Protein AF-0000000081306133 (afdb_homodimer)

Sequence (328 aa):
MTAISFLAAVENSYDLIAIACSKTPYYQLCESTLRNDPKSWDANLNGLTLIMLNSLSFRSNRTLDAINQFLKEKPELKVPLTNCLNLYSSVVNFFIVDAIKAANRSDIPLGQEYMYDSKKSIHDCENGFKPNPSPLGVANGINSDICDIAYNMFGLMNTTLIHSMTAISFLAAVENSYDLIAIACSKTPYYQLCESTLRNDPKSWDANLNGLTLIMLNSLSFRSNRTLDAINQFLKEKPELKVPLTNCLNLYSSVVNFFIVDAIKAANRSDIPLGQEYMYDSKKSIHDCENGFKPNPSPLGVANGINSDICDIAYNMFGLMNTTLIHS

Organism: NCBI:txid529605

Nearest PDB structures (foldseek):
  2cj5-assembly1_A  TM=9.599E-01  e=6.649E-08  Nicotiana tabacum
  2cj7-assembly1_A  TM=9.531E-01  e=1.120E-07  Nicotiana tabacum
  1x8z-assembly1_A-2  TM=7.496E-01  e=4.395E-05  Arabidopsis thaliana
  1x8z-assembly3_A  TM=7.496E-01  e=4.395E-05  Arabidopsis thaliana
  7w0j-assembly1_A  TM=4.973E-01  e=3.656E+00  Thermobifida fusca YX

Radius of gyration: 21.61 Å; Cα contacts (8 Å, |Δi|>4): 425; chains: 2; bounding box: 47×88×48 Å

InterPro domains:
  IPR006501 Pectinesterase inhibitor domain [PF04043] (16-132)
  IPR006501 Pectinesterase inhibitor domain [SM00856] (12-153)
  IPR006501 Pectinesterase inhibitor domain [TIGR01614] (5-150)
  IPR035513 Invertase/pectin methylesterase inhibitor domain superfamily [G3DSA:1.20.140.40] (12-157)
  IPR035513 Invertase/pectin methylesterase inhibitor domain superfamily [SSF101148] (14-156)
  IPR052421 Plant Cell Wall Enzyme Inhibitor [PTHR36710] (10-152)

Foldseek 3Di:
DDPPPPPPVLCFLLNQQQLLLVQFPPSPLSSVQLVVDPQSRRDDLLRSLLSLLVSLLVLLVVLLVVLVVCVVVPVVCVVLSVLLNVLSCCLNVPLSVVLNVCSVVLVLVSNLVSLVSNLVSLVSSQCSQPPDGDPCVVSSVSSNRSSRSSNSSSVCPPPDSDPD/DDPPPPPPVLPFLLNQQQLLLVQFPPSPLSSVQLVVDPQSRRDDLLRSLLSLLVSLLVLLVVLLVVLVVCVVVPVVCVVLSVLLNVLSCCLNVPLSVVLNVCSVVLVLVSNLVSLVSNLVSLVSSQCSQPPDGDPCVVSSVSSNRSSRSSNSSSVCPPPDSDPD

Structure (mmCIF, N/CA/C/O backbone):
data_AF-0000000081306133-model_v1
#
loop_
_entity.id
_entity.type
_entity.pdbx_description
1 polymer OLC1v1017756C2
#
loop_
_atom_site.group_PDB
_atom_site.id
_atom_site.type_symbol
_atom_site.label_atom_id
_atom_site.label_alt_id
_atom_site.label_comp_id
_atom_site.label_asym_id
_atom_site.label_entity_id
_atom_site.label_seq_id
_atom_site.pdbx_PDB_ins_code
_atom_site.Cartn_x
_atom_site.Cartn_y
_atom_site.Cartn_z
_atom_site.occupancy
_atom_site.B_iso_or_equiv
_atom_site.auth_seq_id
_atom_site.auth_comp_id
_atom_site.auth_asym_id
_atom_site.auth_atom_id
_atom_site.pdbx_PDB_model_num
ATOM 1 N N . MET A 1 1 ? -4.004 48.75 13.656 1 37.19 1 MET A N 1
ATOM 2 C CA . MET A 1 1 ? -4.492 47.688 12.758 1 37.19 1 MET A CA 1
ATOM 3 C C . MET A 1 1 ? -3.453 46.594 12.586 1 37.19 1 MET A C 1
ATOM 5 O O . MET A 1 1 ? -2.51 46.719 11.812 1 37.19 1 MET A O 1
ATOM 9 N N . THR A 1 2 ? -3.066 45.875 13.633 1 45.53 2 THR A N 1
ATOM 10 C CA . THR A 1 2 ? -2.031 44.844 13.758 1 45.53 2 THR A CA 1
ATOM 11 C C . THR A 1 2 ? -2.408 43.594 12.984 1 45.53 2 THR A C 1
ATOM 13 O O . THR A 1 2 ? -3.467 43 13.211 1 45.53 2 THR A O 1
ATOM 16 N N . ALA A 1 3 ? -1.996 43.469 11.695 1 47.09 3 ALA A N 1
ATOM 17 C CA . ALA A 1 3 ? -2.148 42.281 10.844 1 47.09 3 ALA A CA 1
ATOM 18 C C . ALA A 1 3 ? -1.582 41.031 11.531 1 47.09 3 ALA A C 1
ATOM 20 O O . ALA A 1 3 ? -0.38 40.969 11.797 1 47.09 3 ALA A O 1
ATOM 21 N N . ILE A 1 4 ? -2.268 40.406 12.406 1 43.47 4 ILE A N 1
ATOM 22 C CA . ILE A 1 4 ? -1.892 39.062 12.797 1 43.47 4 ILE A CA 1
ATOM 23 C C . ILE A 1 4 ? -1.689 38.188 11.555 1 43.47 4 ILE A C 1
ATOM 25 O O . ILE A 1 4 ? -2.639 37.938 10.812 1 43.47 4 ILE A O 1
ATOM 29 N N . SER A 1 5 ? -0.595 38.156 10.938 1 40.91 5 SER A N 1
ATOM 30 C CA . SER A 1 5 ? -0.247 37.188 9.906 1 40.91 5 SER A CA 1
ATOM 31 C C . SER A 1 5 ? -0.464 35.75 10.398 1 40.91 5 SER A C 1
ATOM 33 O O . SER A 1 5 ? 0.167 35.344 11.367 1 40.91 5 SER A O 1
ATOM 35 N N . PHE A 1 6 ? -1.607 35.188 10.266 1 39.25 6 PHE A N 1
ATOM 36 C CA . PHE A 1 6 ? -1.79 33.75 10.414 1 39.25 6 PHE A CA 1
ATOM 37 C C . PHE A 1 6 ? -0.755 32.969 9.594 1 39.25 6 PHE A C 1
ATOM 39 O O . PHE A 1 6 ? -0.853 32.906 8.367 1 39.25 6 PHE A O 1
ATOM 46 N N . LEU A 1 7 ? 0.4 32.969 9.945 1 40.38 7 LEU A N 1
ATOM 47 C CA . LEU A 1 7 ? 1.315 31.984 9.367 1 40.38 7 LEU A CA 1
ATOM 48 C C . LEU A 1 7 ? 0.708 30.578 9.398 1 40.38 7 LEU A C 1
ATOM 50 O O . LEU A 1 7 ? 0.702 29.922 10.438 1 40.38 7 LEU A O 1
ATOM 54 N N . ALA A 1 8 ? -0.337 30.375 8.703 1 42.81 8 ALA A N 1
ATOM 55 C CA . ALA A 1 8 ? -0.718 28.984 8.461 1 42.81 8 ALA A CA 1
ATOM 56 C C . ALA A 1 8 ? 0.511 28.109 8.25 1 42.81 8 ALA A C 1
ATOM 58 O O . ALA A 1 8 ? 1.261 28.297 7.285 1 42.81 8 ALA A O 1
ATOM 59 N N . ALA A 1 9 ? 1.182 27.656 9.211 1 46.5 9 ALA A N 1
ATOM 60 C CA . ALA A 1 9 ? 2.225 26.641 9.023 1 46.5 9 ALA A CA 1
ATOM 61 C C . ALA A 1 9 ? 1.814 25.625 7.973 1 46.5 9 ALA A C 1
ATOM 63 O O . ALA A 1 9 ? 0.828 24.906 8.148 1 46.5 9 ALA A O 1
ATOM 64 N N . VAL A 1 10 ? 1.876 25.969 6.703 1 44.62 10 VAL A N 1
ATOM 65 C CA . VAL A 1 10 ? 1.655 25 5.633 1 44.62 10 VAL A CA 1
ATOM 66 C C . VAL A 1 10 ? 2.264 23.656 6.023 1 44.62 10 VAL A C 1
ATOM 68 O O . VAL A 1 10 ? 3.488 23.516 6.074 1 44.62 10 VAL A O 1
ATOM 71 N N . GLU A 1 11 ? 1.629 23.047 7 1 49.62 11 GLU A N 1
ATOM 72 C CA . GLU A 1 11 ? 2.098 21.703 7.289 1 49.62 11 GLU A CA 1
ATOM 73 C C . GLU A 1 11 ? 2.338 20.906 6.004 1 49.62 11 GLU A C 1
ATOM 75 O O . GLU A 1 11 ? 1.499 20.906 5.102 1 49.62 11 GLU A O 1
ATOM 80 N N . ASN A 1 12 ? 3.551 20.75 5.594 1 58.62 12 ASN A N 1
ATOM 81 C CA . ASN A 1 12 ? 3.918 19.938 4.445 1 58.62 12 ASN A CA 1
ATOM 82 C C . ASN A 1 12 ? 3.143 18.625 4.426 1 58.62 12 ASN A C 1
ATOM 84 O O . ASN A 1 12 ? 3.035 17.938 5.449 1 58.62 12 ASN A O 1
ATOM 88 N N . SER A 1 13 ? 2.381 18.359 3.365 1 63.66 13 SER A N 1
ATOM 89 C CA . SER A 1 13 ? 1.544 17.188 3.197 1 63.66 13 SER A CA 1
ATOM 90 C C . SER A 1 13 ? 2.301 15.914 3.572 1 63.66 13 SER A C 1
ATOM 92 O O . SER A 1 13 ? 1.695 14.922 3.994 1 63.66 13 SER A O 1
ATOM 94 N N . TYR A 1 14 ? 3.572 16.047 3.402 1 70.06 14 TYR A N 1
ATOM 95 C CA . TYR A 1 14 ? 4.363 14.898 3.803 1 70.06 14 TYR A CA 1
ATOM 96 C C . TYR A 1 14 ? 4.238 14.641 5.301 1 70.06 14 TYR A C 1
ATOM 98 O O . TYR A 1 14 ? 4.051 13.5 5.73 1 70.06 14 TYR A O 1
ATOM 106 N N . ASP A 1 15 ? 4.07 15.688 6 1 82.56 15 ASP A N 1
ATOM 107 C CA . ASP A 1 15 ? 3.918 15.602 7.449 1 82.56 15 ASP A CA 1
ATOM 108 C C . ASP A 1 15 ? 2.469 15.305 7.832 1 82.56 15 ASP A C 1
ATOM 110 O O . ASP A 1 15 ? 2.211 14.555 8.773 1 82.56 15 ASP A O 1
ATOM 114 N N . LEU A 1 16 ? 1.629 15.781 6.969 1 91.88 16 LEU A N 1
ATOM 115 C CA . LEU A 1 16 ? 0.217 15.602 7.289 1 91.88 16 LEU A CA 1
ATOM 116 C C . LEU A 1 16 ? -0.168 14.125 7.223 1 91.88 16 LEU A C 1
ATOM 118 O O . LEU A 1 16 ? -0.963 13.656 8.039 1 91.88 16 LEU A O 1
ATOM 122 N N . ILE A 1 17 ? 0.386 13.367 6.285 1 95.56 17 ILE A N 1
ATOM 123 C CA . ILE A 1 17 ? 0.118 11.938 6.141 1 95.56 17 ILE A CA 1
ATOM 124 C C . ILE A 1 17 ? 0.604 11.195 7.383 1 95.56 17 ILE A C 1
ATOM 126 O O . ILE A 1 17 ? -0.125 10.375 7.945 1 95.56 17 ILE A O 1
ATOM 130 N N . ALA A 1 18 ? 1.806 11.508 7.781 1 92.19 18 ALA A N 1
ATOM 131 C CA . ALA A 1 18 ? 2.354 10.852 8.969 1 92.19 18 ALA A CA 1
ATOM 132 C C . ALA A 1 18 ? 1.49 11.133 10.195 1 92.19 18 ALA A C 1
ATOM 134 O O . ALA A 1 18 ? 1.221 10.227 10.984 1 92.19 18 ALA A O 1
ATOM 135 N N . ILE A 1 19 ? 1.066 12.359 10.344 1 93.25 19 ILE A N 1
ATOM 136 C CA . ILE A 1 19 ? 0.251 12.742 11.492 1 93.25 19 ILE A CA 1
ATOM 137 C C . ILE A 1 19 ? -1.103 12.039 11.422 1 93.25 19 ILE A C 1
ATOM 139 O O . ILE A 1 19 ? -1.543 11.422 12.391 1 93.25 19 ILE A O 1
ATOM 143 N N . ALA A 1 20 ? -1.729 12.109 10.25 1 96.56 20 ALA A N 1
ATOM 144 C CA . ALA A 1 20 ? -3.029 11.461 10.086 1 96.56 20 ALA A CA 1
ATOM 145 C C . ALA A 1 20 ? -2.936 9.961 10.352 1 96.56 20 ALA A C 1
ATOM 147 O O . ALA A 1 20 ? -3.771 9.398 11.055 1 96.56 20 ALA A O 1
ATOM 148 N N . CYS A 1 21 ? -1.91 9.336 9.844 1 97.06 21 CYS A N 1
ATOM 149 C CA . CYS A 1 21 ? -1.781 7.887 9.953 1 97.06 21 CYS A CA 1
ATOM 150 C C . CYS A 1 21 ? -1.413 7.473 11.375 1 97.06 21 CYS A C 1
ATOM 152 O O . CYS A 1 21 ? -1.707 6.352 11.797 1 97.06 21 CYS A O 1
ATOM 154 N N . SER A 1 22 ? -0.778 8.359 12.109 1 95.62 22 SER A N 1
ATOM 155 C CA . SER A 1 22 ? -0.485 8.047 13.5 1 95.62 22 SER A CA 1
ATOM 156 C C . SER A 1 22 ? -1.758 8.023 14.344 1 95.62 22 SER A C 1
ATOM 158 O O . SER A 1 22 ? -1.764 7.488 15.453 1 95.62 22 SER A O 1
ATOM 160 N N . LYS A 1 23 ? -2.855 8.578 13.766 1 97.31 23 LYS A N 1
ATOM 161 C CA . LYS A 1 23 ? -4.133 8.641 14.477 1 97.31 23 LYS A CA 1
ATOM 162 C C . LYS A 1 23 ? -5.094 7.574 13.961 1 97.31 23 LYS A C 1
ATOM 164 O O . LYS A 1 23 ? -6.277 7.574 14.312 1 97.31 23 LYS A O 1
ATOM 169 N N . THR A 1 24 ? -4.637 6.742 13.133 1 97.62 24 THR A N 1
ATOM 170 C CA . THR A 1 24 ? -5.41 5.621 12.609 1 97.62 24 THR A CA 1
ATOM 171 C C . THR A 1 24 ? -4.711 4.297 12.914 1 97.62 24 THR A C 1
ATOM 173 O O . THR A 1 24 ? -3.508 4.27 13.172 1 97.62 24 THR A O 1
ATOM 176 N N . PRO A 1 25 ? -5.543 3.24 1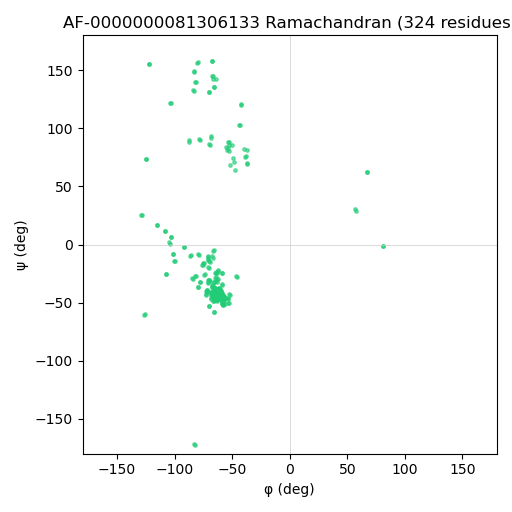2.953 1 98 25 PRO A N 1
ATOM 177 C CA . PRO A 1 25 ? -4.852 1.952 13.047 1 98 25 PRO A CA 1
ATOM 178 C C . PRO A 1 25 ? -4.066 1.611 11.781 1 98 25 PRO A C 1
ATOM 180 O O . PRO A 1 25 ? -4.273 2.227 10.734 1 98 25 PRO A O 1
ATOM 183 N N . TYR A 1 26 ? -3.086 0.748 11.898 1 96.44 26 TYR A N 1
ATOM 184 C CA . TYR A 1 26 ? -2.338 0.187 10.781 1 96.44 26 TYR A CA 1
ATOM 185 C C . TYR A 1 26 ? -1.511 1.261 10.086 1 96.44 26 TYR A C 1
ATOM 187 O O . TYR A 1 26 ? -1.685 1.51 8.891 1 96.44 26 TYR A O 1
ATOM 195 N N . TYR A 1 27 ? -0.582 1.826 10.828 1 94.69 27 TYR A N 1
ATOM 196 C CA . TYR A 1 27 ? 0.214 2.973 10.406 1 94.69 27 TYR A CA 1
ATOM 197 C C . TYR A 1 27 ? 0.886 2.705 9.062 1 94.69 27 TYR A C 1
ATOM 199 O O . TYR A 1 27 ? 0.809 3.529 8.148 1 94.69 27 TYR A O 1
ATOM 207 N N . GLN A 1 28 ? 1.513 1.534 8.898 1 91.19 28 GLN A N 1
ATOM 208 C CA . GLN A 1 28 ? 2.273 1.264 7.684 1 91.19 28 GLN A CA 1
ATOM 209 C C . GLN A 1 28 ? 1.354 1.159 6.469 1 91.19 28 GLN A C 1
ATOM 211 O O . GLN A 1 28 ? 1.677 1.666 5.395 1 91.19 28 GLN A O 1
ATOM 216 N N . LEU A 1 29 ? 0.257 0.477 6.703 1 94.44 29 LEU A N 1
ATOM 217 C CA . LEU A 1 29 ? -0.701 0.363 5.609 1 94.44 29 LEU A CA 1
ATOM 218 C C . LEU A 1 29 ? -1.269 1.729 5.238 1 94.44 29 LEU A C 1
ATOM 220 O O . LEU A 1 29 ? -1.408 2.049 4.055 1 94.44 29 LEU A O 1
ATOM 224 N N . CYS A 1 30 ? -1.569 2.537 6.254 1 97.06 30 CYS A N 1
ATOM 225 C CA . CYS A 1 30 ? -2.074 3.889 6.039 1 97.06 30 CYS A CA 1
ATOM 226 C C . CYS A 1 30 ? -1.083 4.719 5.23 1 97.06 30 CYS A C 1
ATOM 228 O O . CYS A 1 30 ? -1.438 5.281 4.195 1 97.06 30 CYS A O 1
ATOM 230 N N . GLU A 1 31 ? 0.168 4.754 5.641 1 94.19 31 GLU A N 1
ATOM 231 C CA . GLU A 1 31 ? 1.207 5.547 4.988 1 94.19 31 GLU A CA 1
ATOM 232 C C . GLU A 1 31 ? 1.448 5.074 3.559 1 94.19 31 GLU A C 1
ATOM 234 O O . GLU A 1 31 ? 1.511 5.883 2.631 1 94.19 31 GLU A O 1
ATOM 239 N N . SER A 1 32 ? 1.564 3.787 3.463 1 92.19 32 SER A N 1
ATOM 240 C CA . SER A 1 32 ? 1.835 3.225 2.145 1 92.19 32 SER A CA 1
ATOM 241 C C . SER A 1 32 ? 0.697 3.521 1.173 1 92.19 32 SER A C 1
ATOM 243 O O . SER A 1 32 ? 0.937 3.838 0.006 1 92.19 32 SER A O 1
ATOM 245 N N . THR A 1 33 ? -0.501 3.383 1.596 1 94.81 33 THR A N 1
ATOM 246 C CA . THR A 1 33 ? -1.661 3.621 0.743 1 94.81 33 THR A CA 1
ATOM 247 C C . THR A 1 33 ? -1.72 5.082 0.305 1 94.81 33 THR A C 1
ATOM 249 O O . THR A 1 33 ? -1.886 5.375 -0.881 1 94.81 33 THR A O 1
ATOM 252 N N . LEU A 1 34 ? -1.518 6.004 1.219 1 95.75 34 LEU A N 1
ATOM 253 C CA . LEU A 1 34 ? -1.645 7.426 0.918 1 95.75 34 LEU A CA 1
ATOM 254 C C . LEU A 1 34 ? -0.471 7.91 0.074 1 95.75 34 LEU A C 1
ATOM 256 O O . LEU A 1 34 ? -0.664 8.609 -0.923 1 95.75 34 LEU A O 1
ATOM 260 N N . ARG A 1 35 ? 0.694 7.508 0.383 1 91 35 ARG A N 1
ATOM 261 C CA . ARG A 1 35 ? 1.877 8.023 -0.301 1 91 35 ARG A CA 1
ATOM 262 C C . ARG A 1 35 ? 2.01 7.418 -1.694 1 91 35 ARG A C 1
ATOM 264 O O . ARG A 1 35 ? 2.746 7.938 -2.535 1 91 35 ARG A O 1
ATOM 271 N N . ASN A 1 36 ? 1.245 6.32 -1.845 1 90.62 36 ASN A N 1
ATOM 272 C CA . ASN A 1 36 ? 1.252 5.711 -3.17 1 90.62 36 ASN A CA 1
ATOM 273 C C . ASN A 1 36 ? 0.344 6.461 -4.137 1 90.62 36 ASN A C 1
ATOM 275 O O . ASN A 1 36 ? 0.361 6.203 -5.344 1 90.62 36 ASN A O 1
ATOM 279 N N . ASP A 1 37 ? -0.407 7.371 -3.709 1 93.25 37 ASP A N 1
ATOM 280 C CA . ASP A 1 37 ? -1.281 8.18 -4.555 1 93.25 37 ASP A CA 1
ATOM 281 C C . ASP A 1 37 ? -0.7 9.57 -4.773 1 93.25 37 ASP A C 1
ATOM 283 O O . ASP A 1 37 ? -0.517 10.328 -3.822 1 93.25 37 ASP A O 1
ATOM 287 N N . PRO A 1 38 ? -0.458 10.008 -6.012 1 92.06 38 PRO A N 1
ATOM 288 C CA . PRO A 1 38 ? 0.165 11.305 -6.27 1 92.06 38 PRO A CA 1
ATOM 289 C C . PRO A 1 38 ? -0.68 12.477 -5.766 1 92.06 38 PRO A C 1
ATOM 291 O O . PRO A 1 38 ? -0.141 13.539 -5.441 1 92.06 38 PRO A O 1
ATOM 294 N N . LYS A 1 39 ? -1.941 12.344 -5.578 1 95.62 39 LYS A N 1
ATOM 295 C CA . LYS A 1 39 ? -2.82 13.414 -5.121 1 95.62 39 LYS A CA 1
ATOM 296 C C . LYS A 1 39 ? -2.57 13.742 -3.652 1 95.62 39 LYS A C 1
ATOM 298 O O . LYS A 1 39 ? -3.02 14.781 -3.158 1 95.62 39 LYS A O 1
ATOM 303 N N . SER A 1 40 ? -1.816 12.82 -3.062 1 95.38 40 SER A N 1
ATOM 304 C CA . SER A 1 40 ? -1.613 13.008 -1.631 1 95.38 40 SER A CA 1
ATOM 305 C C . SER A 1 40 ? -0.602 14.117 -1.356 1 95.38 40 SER A C 1
ATOM 307 O O . SER A 1 40 ? -0.527 14.633 -0.24 1 95.38 40 SER A O 1
ATOM 309 N N . TRP A 1 41 ? 0.22 14.539 -2.326 1 90.94 41 TRP A N 1
ATOM 310 C CA . TRP A 1 41 ? 1.328 15.469 -2.137 1 90.94 41 TRP A CA 1
ATOM 311 C C . TRP A 1 41 ? 0.833 16.797 -1.582 1 90.94 41 TRP A C 1
ATOM 313 O O . TRP A 1 41 ? 1.497 17.422 -0.748 1 90.94 41 TRP A O 1
ATOM 323 N N . ASP A 1 42 ? -0.358 17.234 -1.951 1 90.56 42 ASP A N 1
ATOM 324 C CA . ASP A 1 42 ? -0.873 18.516 -1.478 1 90.56 42 ASP A CA 1
ATOM 325 C C . ASP A 1 42 ? -2.281 18.375 -0.908 1 90.56 42 ASP A C 1
ATOM 327 O O . ASP A 1 42 ? -3.051 19.328 -0.875 1 90.56 42 ASP A O 1
ATOM 331 N N . ALA A 1 43 ? -2.539 17.219 -0.48 1 94.31 43 ALA A N 1
ATOM 332 C CA . ALA A 1 43 ? -3.891 16.969 0.017 1 94.31 43 ALA A CA 1
ATOM 333 C C . ALA A 1 43 ? -4.047 17.453 1.454 1 94.31 43 ALA A C 1
ATOM 335 O O . ALA A 1 43 ? -3.115 17.344 2.258 1 94.31 43 ALA A O 1
ATOM 336 N N . ASN A 1 44 ? -5.188 18.047 1.775 1 94 44 ASN A N 1
ATOM 337 C CA . ASN A 1 44 ? -5.605 18.234 3.16 1 94 44 ASN A CA 1
ATOM 338 C C . ASN A 1 44 ? -6.266 16.984 3.727 1 94 44 ASN A C 1
ATOM 340 O O . ASN A 1 44 ? -6.273 15.93 3.082 1 94 44 ASN A O 1
ATOM 344 N N . LEU A 1 45 ? -6.816 17.016 4.871 1 95.38 45 LEU A N 1
ATOM 345 C CA . LEU A 1 45 ? -7.359 15.852 5.551 1 95.38 45 LEU A CA 1
ATOM 346 C C . LEU A 1 45 ? -8.539 15.273 4.781 1 95.38 45 LEU A C 1
ATOM 348 O O . LEU A 1 45 ? -8.703 14.055 4.707 1 95.38 45 LEU A O 1
ATOM 352 N N . ASN A 1 46 ? -9.422 16.188 4.207 1 95.88 46 ASN A N 1
ATOM 353 C CA . ASN A 1 46 ? -10.516 15.695 3.363 1 95.88 46 ASN A CA 1
ATOM 354 C C . ASN A 1 46 ? -9.984 14.953 2.137 1 95.88 46 ASN A C 1
ATOM 356 O O . ASN A 1 46 ? -10.5 13.898 1.775 1 95.88 46 ASN A O 1
ATOM 360 N N . GLY A 1 47 ? -8.977 15.555 1.546 1 96.88 47 GLY A N 1
ATOM 361 C CA . GLY A 1 47 ? -8.344 14.922 0.395 1 96.88 47 GLY A CA 1
ATOM 362 C C . GLY A 1 47 ? -7.734 13.57 0.716 1 96.88 47 GLY A C 1
ATOM 363 O O . GLY A 1 47 ? -7.871 12.625 -0.058 1 96.88 47 GLY A O 1
ATOM 364 N N . LEU A 1 48 ? -7.062 13.422 1.83 1 97.75 48 LEU A N 1
ATOM 365 C CA . LEU A 1 48 ? -6.473 12.148 2.244 1 97.75 48 LEU A CA 1
ATOM 366 C C . LEU A 1 48 ? -7.551 11.102 2.492 1 97.75 48 LEU A C 1
ATOM 368 O O . LEU A 1 48 ? -7.371 9.93 2.164 1 97.75 48 LEU A O 1
ATOM 372 N N . THR A 1 49 ? -8.656 11.562 3.105 1 98.69 49 THR A N 1
ATOM 373 C CA . THR A 1 49 ? -9.781 10.656 3.318 1 98.69 49 THR A CA 1
ATOM 374 C C . THR A 1 49 ? -10.328 10.148 1.986 1 98.69 49 THR A C 1
ATOM 376 O O . THR A 1 49 ? -10.594 8.953 1.836 1 98.69 49 THR A O 1
ATOM 379 N N . LEU A 1 50 ? -10.43 11.062 0.987 1 98.81 50 LEU A N 1
ATOM 380 C CA . LEU A 1 50 ? -10.906 10.672 -0.336 1 98.81 50 LEU A CA 1
ATOM 381 C C . LEU A 1 50 ? -9.945 9.695 -0.998 1 98.81 50 LEU A C 1
ATOM 383 O O . LEU A 1 50 ? -10.375 8.75 -1.67 1 98.81 50 LEU A O 1
ATOM 387 N N . ILE A 1 51 ? -8.664 9.883 -0.796 1 98.12 51 ILE A N 1
ATOM 388 C CA . ILE A 1 51 ? -7.676 8.961 -1.349 1 98.12 51 ILE A CA 1
ATOM 389 C C . ILE A 1 51 ? -7.852 7.578 -0.731 1 98.12 51 ILE A C 1
ATOM 391 O O . ILE A 1 51 ? -7.793 6.566 -1.433 1 98.12 51 ILE A O 1
ATOM 395 N N . MET A 1 52 ? -8.062 7.5 0.56 1 98.62 52 MET A N 1
ATOM 396 C CA . MET A 1 52 ? -8.273 6.227 1.24 1 98.62 52 MET A CA 1
ATOM 397 C C . MET A 1 52 ? -9.531 5.535 0.714 1 98.62 52 MET A C 1
ATOM 399 O O . MET A 1 52 ? -9.523 4.324 0.479 1 98.62 52 MET A O 1
ATOM 403 N N . LEU A 1 53 ? -10.602 6.332 0.503 1 98.94 53 LEU A N 1
ATOM 404 C CA . LEU A 1 53 ? -11.852 5.777 -0.02 1 98.94 53 LEU A CA 1
ATOM 405 C C . LEU A 1 53 ? -11.656 5.266 -1.443 1 98.94 53 LEU A C 1
ATOM 407 O O . LEU A 1 53 ? -12.188 4.211 -1.806 1 98.94 53 LEU A O 1
ATOM 411 N N . ASN A 1 54 ? -10.953 5.98 -2.203 1 98.38 54 ASN A N 1
ATOM 412 C CA . ASN A 1 54 ? -10.68 5.547 -3.568 1 98.38 54 ASN A CA 1
ATOM 413 C C . ASN A 1 54 ? -9.82 4.281 -3.594 1 98.38 54 ASN A C 1
ATOM 415 O O . ASN A 1 54 ? -9.992 3.43 -4.469 1 98.38 54 ASN A O 1
ATOM 419 N N . SER A 1 55 ? -8.875 4.215 -2.682 1 97.75 55 SER A N 1
ATOM 420 C CA . SER A 1 55 ? -8.086 2.99 -2.559 1 97.75 55 SER A CA 1
ATOM 421 C C . SER A 1 55 ? -8.977 1.799 -2.215 1 97.75 55 SER A C 1
ATOM 423 O O . SER A 1 55 ? -8.797 0.708 -2.762 1 97.75 55 SER A O 1
ATOM 425 N N . LEU A 1 56 ? -9.922 1.992 -1.307 1 98.75 56 LEU A N 1
ATOM 426 C CA . LEU A 1 56 ? -10.875 0.937 -0.974 1 98.75 56 LEU A CA 1
ATOM 427 C C . LEU A 1 56 ? -11.688 0.53 -2.199 1 98.75 56 LEU A C 1
ATOM 429 O O . LEU A 1 56 ? -11.953 -0.655 -2.406 1 98.75 56 LEU A O 1
ATOM 433 N N . SER A 1 57 ? -12.125 1.531 -2.951 1 98.75 57 SER A N 1
ATOM 434 C CA . SER A 1 57 ? -12.891 1.264 -4.164 1 98.75 57 SER A CA 1
ATOM 435 C C . SER A 1 57 ? -12.094 0.403 -5.141 1 98.75 57 SER A C 1
ATOM 437 O O . SER A 1 57 ? -12.609 -0.586 -5.664 1 98.75 57 SER A O 1
ATOM 439 N N . PHE A 1 58 ? -10.922 0.834 -5.375 1 97.62 58 PHE A N 1
ATOM 440 C CA . PHE A 1 58 ? -10.062 0.098 -6.297 1 97.62 58 PHE A CA 1
ATOM 441 C C . PHE A 1 58 ? -9.875 -1.34 -5.828 1 97.62 58 PHE A C 1
ATOM 443 O O . PHE A 1 58 ? -10.078 -2.281 -6.602 1 97.62 58 PHE A O 1
ATOM 450 N N . ARG A 1 59 ? -9.477 -1.575 -4.605 1 96.31 59 ARG A N 1
ATOM 451 C CA . ARG A 1 59 ? -9.211 -2.895 -4.043 1 96.31 59 ARG A CA 1
ATOM 452 C C . ARG A 1 59 ? -10.477 -3.746 -4.016 1 96.31 59 ARG A C 1
ATOM 454 O O . ARG A 1 59 ? -10.422 -4.957 -4.25 1 96.31 59 ARG A O 1
ATOM 461 N N . SER A 1 60 ? -11.586 -3.137 -3.678 1 98.56 60 SER A N 1
ATOM 462 C CA . SER A 1 60 ? -12.852 -3.865 -3.656 1 98.56 60 SER A CA 1
ATOM 463 C C . SER A 1 60 ? -13.258 -4.312 -5.055 1 98.56 60 SER A C 1
ATOM 465 O O . SER A 1 60 ? -13.805 -5.406 -5.23 1 98.56 60 SER A O 1
ATOM 467 N N . ASN A 1 61 ? -13.023 -3.488 -6.055 1 98 61 ASN A N 1
ATOM 468 C CA . ASN A 1 61 ? -13.297 -3.896 -7.426 1 98 61 ASN A CA 1
ATOM 469 C C . ASN A 1 61 ? -12.398 -5.055 -7.855 1 98 61 ASN A C 1
ATOM 471 O O . ASN A 1 61 ? -12.852 -5.969 -8.555 1 98 61 ASN A O 1
ATOM 475 N N . ARG A 1 62 ? -11.195 -5.004 -7.414 1 95.5 62 ARG A N 1
ATOM 476 C CA . ARG A 1 62 ? -10.305 -6.121 -7.699 1 95.5 62 ARG A CA 1
ATOM 477 C C . ARG A 1 62 ? -10.789 -7.398 -7.031 1 95.5 62 ARG A C 1
ATOM 479 O O . ARG A 1 62 ? -10.672 -8.484 -7.598 1 95.5 62 ARG A O 1
ATOM 486 N N . THR A 1 63 ? -11.273 -7.297 -5.805 1 97.31 63 THR A N 1
ATOM 487 C CA . THR A 1 63 ? -11.836 -8.445 -5.109 1 97.31 63 THR A CA 1
ATOM 488 C C . THR A 1 63 ? -13.047 -8.992 -5.855 1 97.31 63 THR A C 1
ATOM 490 O O . THR A 1 63 ? -13.211 -10.211 -5.977 1 97.31 63 THR A O 1
ATOM 493 N N . LEU A 1 64 ? -13.891 -8.07 -6.41 1 98.31 64 LEU A N 1
ATOM 494 C CA . LEU A 1 64 ? -15.016 -8.492 -7.23 1 98.31 64 LEU A CA 1
ATOM 495 C C . LEU A 1 64 ? -14.547 -9.266 -8.453 1 98.31 64 LEU A C 1
ATOM 497 O O . LEU A 1 64 ? -15.133 -10.289 -8.812 1 98.31 64 LEU A O 1
ATOM 501 N N . ASP A 1 65 ? -13.516 -8.836 -9.062 1 95.81 65 ASP A N 1
ATOM 502 C CA . ASP A 1 65 ? -12.945 -9.547 -10.203 1 95.81 65 ASP A CA 1
ATOM 503 C C . ASP A 1 65 ? -12.484 -10.945 -9.805 1 95.81 65 ASP A C 1
ATOM 505 O O . ASP A 1 65 ? -12.703 -11.914 -10.539 1 95.81 65 ASP A O 1
ATOM 509 N N . ALA A 1 66 ? -11.797 -11.039 -8.68 1 95.25 66 ALA A N 1
ATOM 510 C CA . ALA A 1 66 ? -11.336 -12.336 -8.188 1 95.25 66 ALA A CA 1
ATOM 511 C C . ALA A 1 66 ? -12.508 -13.266 -7.898 1 95.25 66 ALA A C 1
ATOM 513 O O . ALA A 1 66 ? -12.461 -14.453 -8.219 1 95.25 66 ALA A O 1
ATOM 514 N N . ILE A 1 67 ? -13.547 -12.75 -7.277 1 98.12 67 ILE A N 1
ATOM 515 C CA . ILE A 1 67 ? -14.742 -13.531 -6.984 1 98.12 67 ILE A CA 1
ATOM 516 C C . ILE A 1 67 ? -15.312 -14.109 -8.281 1 98.12 67 ILE A C 1
ATOM 518 O O . ILE A 1 67 ? -15.617 -15.305 -8.352 1 98.12 67 ILE A O 1
ATOM 522 N N . ASN A 1 68 ? -15.422 -13.273 -9.273 1 97.62 68 ASN A N 1
ATOM 523 C CA . ASN A 1 68 ? -15.953 -13.727 -10.555 1 97.62 68 ASN A CA 1
ATOM 524 C C . ASN A 1 68 ? -15.086 -14.82 -11.172 1 97.62 68 ASN A C 1
ATOM 526 O O . ASN A 1 68 ? -15.602 -15.766 -11.766 1 97.62 68 ASN A O 1
ATOM 530 N N . GLN A 1 69 ? -13.828 -14.695 -11.023 1 94.75 69 GLN A N 1
ATOM 531 C CA . GLN A 1 69 ? -12.93 -15.727 -11.523 1 94.75 69 GLN A CA 1
ATOM 532 C C . GLN A 1 69 ? -13.102 -17.031 -10.766 1 94.75 69 GLN A C 1
ATOM 534 O O . GLN A 1 69 ? -13.172 -18.109 -11.367 1 94.75 69 GLN A O 1
ATOM 539 N N . PHE A 1 70 ? -13.172 -16.906 -9.414 1 96.25 70 PHE A N 1
ATOM 540 C CA . PHE A 1 70 ? -13.305 -18.094 -8.586 1 96.25 70 PHE A CA 1
ATOM 541 C C . PHE A 1 70 ? -14.641 -18.781 -8.836 1 96.25 70 PHE A C 1
ATOM 543 O O . PHE A 1 70 ? -14.727 -20.016 -8.766 1 96.25 70 PHE A O 1
ATOM 550 N N . LEU A 1 71 ? -15.664 -18.047 -9.141 1 97.88 71 LEU A N 1
ATOM 551 C CA . LEU A 1 71 ? -16.984 -18.609 -9.43 1 97.88 71 LEU A CA 1
ATOM 552 C C . LEU A 1 71 ? -16.922 -19.516 -10.656 1 97.88 71 LEU A C 1
ATOM 554 O O . LEU A 1 71 ? -17.656 -20.5 -10.734 1 97.88 71 LEU A O 1
ATOM 558 N N . LYS A 1 72 ? -16.016 -19.234 -11.578 1 96.19 72 LYS A N 1
ATOM 559 C CA . LYS A 1 72 ? -15.836 -20.047 -12.773 1 96.19 72 LYS A CA 1
ATOM 560 C C . LYS A 1 72 ? -14.969 -21.266 -12.484 1 96.19 72 LYS A C 1
ATOM 562 O O . LYS A 1 72 ? -15.195 -22.344 -13.031 1 96.19 72 LYS A O 1
ATOM 567 N N . GLU A 1 73 ? -14.094 -21.219 -11.531 1 94.38 73 GLU A N 1
ATOM 568 C CA . GLU A 1 73 ? -13.031 -22.203 -11.375 1 94.38 73 GLU A CA 1
ATOM 569 C C . GLU A 1 73 ? -13.305 -23.125 -10.195 1 94.38 73 GLU A C 1
ATOM 571 O O . GLU A 1 73 ? -12.75 -24.234 -10.117 1 94.38 73 GLU A O 1
ATOM 576 N N . LYS A 1 74 ? -14.07 -22.547 -9.305 1 94.75 74 LYS A N 1
ATOM 577 C CA . LYS A 1 74 ? -14.258 -23.281 -8.055 1 94.75 74 LYS A CA 1
ATOM 578 C C . LYS A 1 74 ? -15.742 -23.5 -7.766 1 94.75 74 LYS A C 1
ATOM 580 O O . LYS A 1 74 ? -16.281 -22.938 -6.797 1 94.75 74 LYS A O 1
ATOM 585 N N . PRO A 1 75 ? -16.312 -24.391 -8.523 1 96.44 75 PRO A N 1
ATOM 586 C CA . PRO A 1 75 ? -17.75 -24.609 -8.367 1 96.44 75 PRO A CA 1
ATOM 587 C C . PRO A 1 75 ? -18.125 -25.031 -6.945 1 96.44 75 PRO A C 1
ATOM 589 O O . PRO A 1 75 ? -19.234 -24.734 -6.488 1 96.44 75 PRO A O 1
ATOM 592 N N . GLU A 1 76 ? -17.203 -25.625 -6.16 1 96.81 76 GLU A N 1
ATOM 593 C CA . GLU A 1 76 ? -17.469 -26.078 -4.797 1 96.81 76 GLU A CA 1
ATOM 594 C C . GLU A 1 76 ? -17.641 -24.906 -3.848 1 96.81 76 GLU A C 1
ATOM 596 O O . GLU A 1 76 ? -18.172 -25.047 -2.744 1 96.81 76 GLU A O 1
ATOM 601 N N . LEU A 1 77 ? -17.312 -23.703 -4.328 1 97.88 77 LEU A N 1
ATOM 602 C CA . LEU A 1 77 ? -17.375 -22.516 -3.484 1 97.88 77 LEU A CA 1
ATOM 603 C C . LEU A 1 77 ? -18.422 -21.547 -3.998 1 97.88 77 LEU A C 1
ATOM 605 O O . LEU A 1 77 ? -18.438 -20.375 -3.605 1 97.88 77 LEU A O 1
ATOM 609 N N . LYS A 1 78 ? -19.312 -21.953 -4.82 1 98.44 78 LYS A N 1
ATOM 610 C CA . LYS A 1 78 ? -20.266 -21.078 -5.5 1 98.44 78 LYS A CA 1
ATOM 611 C C . LYS A 1 78 ? -21.109 -20.312 -4.492 1 98.44 78 LYS A C 1
ATOM 613 O O . LYS A 1 78 ? -21.344 -19.109 -4.668 1 98.44 78 LYS A O 1
ATOM 618 N N . VAL A 1 79 ? -21.594 -20.922 -3.471 1 98.56 79 VAL A N 1
ATOM 619 C CA . VAL A 1 79 ? -22.531 -20.297 -2.535 1 98.56 79 VAL A CA 1
ATOM 620 C C . VAL A 1 79 ? -21.844 -19.156 -1.787 1 98.56 79 VAL A C 1
ATOM 622 O O . VAL A 1 79 ? -22.25 -18 -1.869 1 98.56 79 VAL A O 1
ATOM 625 N N . PRO A 1 80 ? -20.703 -19.484 -1.053 1 98.75 80 PRO A N 1
ATOM 626 C CA . PRO A 1 80 ? -20.062 -18.359 -0.337 1 98.75 80 PRO A CA 1
ATOM 627 C C . PRO A 1 80 ? -19.516 -17.297 -1.276 1 98.75 80 PRO A C 1
ATOM 629 O O . PRO A 1 80 ? -19.516 -16.109 -0.94 1 98.75 80 PRO A O 1
ATOM 632 N N . LEU A 1 81 ? -19.141 -17.625 -2.451 1 98.81 81 LEU A N 1
ATOM 633 C CA . LEU A 1 81 ? -18.625 -16.641 -3.4 1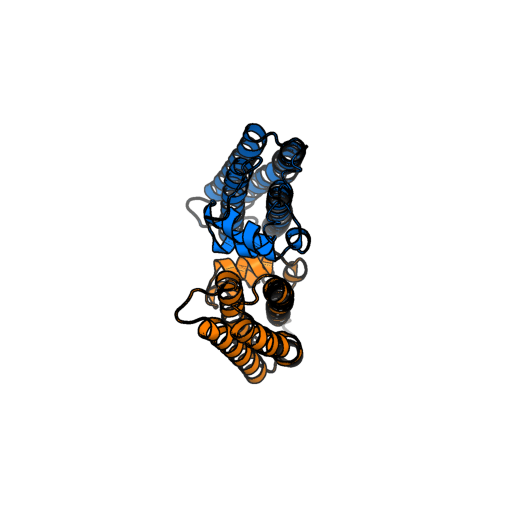 98.81 81 LEU A CA 1
ATOM 634 C C . LEU A 1 81 ? -19.75 -15.75 -3.922 1 98.81 81 LEU A C 1
ATOM 636 O O . LEU A 1 81 ? -19.547 -14.555 -4.117 1 98.81 81 LEU A O 1
ATOM 640 N N . THR A 1 82 ? -20.906 -16.344 -4.188 1 98.88 82 THR A N 1
ATOM 641 C CA . THR A 1 82 ? -22.047 -15.562 -4.625 1 98.88 82 THR A CA 1
ATOM 642 C C . THR A 1 82 ? -22.469 -14.57 -3.543 1 98.88 82 THR A C 1
ATOM 644 O O . THR A 1 82 ? -22.828 -13.43 -3.842 1 98.88 82 THR A O 1
ATOM 647 N N . ASN A 1 83 ? -22.422 -15.023 -2.303 1 98.88 83 ASN A N 1
ATOM 648 C CA . ASN A 1 83 ? -22.719 -14.102 -1.207 1 98.88 83 ASN A CA 1
ATOM 649 C C . ASN A 1 83 ? -21.688 -12.969 -1.148 1 98.88 83 ASN A C 1
ATOM 651 O O . ASN A 1 83 ? -22.062 -11.805 -0.964 1 98.88 83 ASN A O 1
ATOM 655 N N . CYS A 1 84 ? -20.406 -13.289 -1.326 1 98.94 84 CYS A N 1
ATOM 656 C CA . CYS A 1 84 ? -19.359 -12.273 -1.337 1 98.94 84 CYS A CA 1
ATOM 657 C C . CYS A 1 84 ? -19.547 -11.305 -2.5 1 98.94 84 CYS A C 1
ATOM 659 O O . CYS A 1 84 ? -19.297 -10.109 -2.363 1 98.94 84 CYS A O 1
ATOM 661 N N . LEU A 1 85 ? -19.969 -11.844 -3.643 1 98.94 85 LEU A N 1
ATOM 662 C CA . LEU A 1 85 ? -20.25 -11 -4.797 1 98.94 85 LEU A CA 1
ATOM 663 C C . LEU A 1 85 ? -21.297 -9.938 -4.453 1 98.94 85 LEU A C 1
ATOM 665 O O . LEU A 1 85 ? -21.109 -8.758 -4.777 1 98.94 85 LEU A O 1
ATOM 669 N N . ASN A 1 86 ? -22.344 -10.336 -3.787 1 98.88 86 ASN A N 1
ATOM 670 C CA . ASN A 1 86 ? -23.391 -9.406 -3.408 1 98.88 86 ASN A CA 1
ATOM 671 C C . ASN A 1 86 ? -22.906 -8.383 -2.391 1 98.88 86 ASN A C 1
ATOM 673 O O . ASN A 1 86 ? -23.203 -7.191 -2.512 1 98.88 86 ASN A O 1
ATOM 677 N N . LEU A 1 87 ? -22.156 -8.812 -1.409 1 98.94 87 LEU A N 1
ATOM 678 C CA . LEU A 1 87 ? -21.672 -7.945 -0.34 1 98.94 87 LEU A CA 1
ATOM 679 C C . LEU A 1 87 ? -20.672 -6.918 -0.879 1 98.94 87 LEU A C 1
ATOM 681 O O . LEU A 1 87 ? -20.797 -5.727 -0.601 1 98.94 87 LEU A O 1
ATOM 685 N N . TYR A 1 88 ? -19.75 -7.367 -1.722 1 98.94 88 TYR A N 1
ATOM 686 C CA . TYR A 1 88 ? -18.781 -6.449 -2.299 1 98.94 88 TYR A CA 1
ATOM 687 C C . TYR A 1 88 ? -19.438 -5.512 -3.303 1 98.94 88 TYR A C 1
ATOM 689 O O . TYR A 1 88 ? -19.016 -4.359 -3.455 1 98.94 88 TYR A O 1
ATOM 697 N N . SER A 1 89 ? -20.5 -6.008 -3.977 1 98.94 89 SER A N 1
ATOM 698 C CA . SER A 1 89 ? -21.266 -5.113 -4.848 1 98.94 89 SER A CA 1
ATOM 699 C C . SER A 1 89 ? -21.875 -3.961 -4.055 1 98.94 89 SER A C 1
ATOM 701 O O . SER A 1 89 ? -21.875 -2.816 -4.516 1 98.94 89 SER A O 1
ATOM 703 N N . SER A 1 90 ? -22.375 -4.254 -2.869 1 98.88 90 SER A N 1
ATOM 704 C CA . SER A 1 90 ? -22.922 -3.205 -2.01 1 98.88 90 SER A CA 1
ATOM 705 C C . SER A 1 90 ? -21.828 -2.254 -1.541 1 98.88 90 SER A C 1
ATOM 707 O O . SER A 1 90 ? -22.031 -1.039 -1.49 1 98.88 90 SER A O 1
ATOM 709 N N . VAL A 1 91 ? -20.656 -2.797 -1.204 1 98.94 91 VAL A N 1
ATOM 710 C CA . VAL A 1 91 ? -19.531 -1.984 -0.76 1 98.94 91 VAL A CA 1
ATOM 711 C C . VAL A 1 91 ? -19.156 -0.983 -1.851 1 98.94 91 VAL A C 1
ATOM 713 O O . VAL A 1 91 ? -19.078 0.221 -1.596 1 98.94 91 VAL A O 1
ATOM 716 N N . VAL A 1 92 ? -19.031 -1.467 -3.098 1 98.94 92 VAL A N 1
ATOM 717 C CA . VAL A 1 92 ? -18.469 -0.675 -4.188 1 98.94 92 VAL A CA 1
ATOM 718 C C . VAL A 1 92 ? -19.531 0.283 -4.727 1 98.94 92 VAL A C 1
ATOM 720 O O . VAL A 1 92 ? -19.234 1.436 -5.047 1 98.94 92 VAL A O 1
ATOM 723 N N . ASN A 1 93 ? -20.75 -0.138 -4.777 1 98.56 93 ASN A N 1
ATOM 724 C CA . ASN A 1 93 ? -21.734 0.623 -5.527 1 98.56 93 ASN A CA 1
ATOM 725 C C . ASN A 1 93 ? -22.594 1.492 -4.605 1 98.56 93 ASN A C 1
ATOM 727 O O . ASN A 1 93 ? -23.281 2.4 -5.07 1 98.56 93 ASN A O 1
ATOM 731 N N . PHE A 1 94 ? -22.516 1.192 -3.285 1 98.69 94 PHE A N 1
ATOM 732 C CA . PHE A 1 94 ? -23.359 1.963 -2.381 1 98.69 94 PHE A CA 1
ATOM 733 C C . PHE A 1 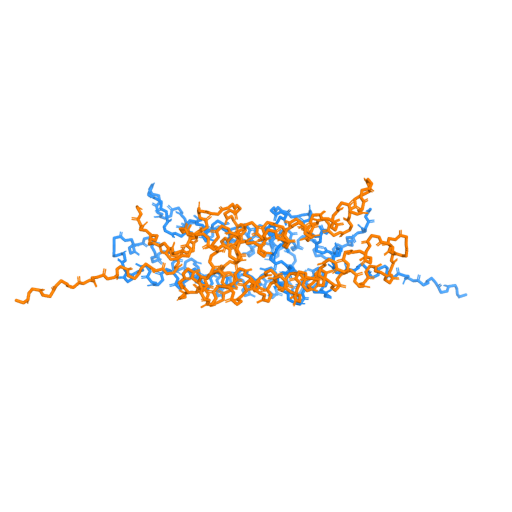94 ? -22.531 2.59 -1.265 1 98.69 94 PHE A C 1
ATOM 735 O O . PHE A 1 94 ? -22.391 3.811 -1.206 1 98.69 94 PHE A O 1
ATOM 742 N N . PHE A 1 95 ? -21.828 1.769 -0.427 1 98.94 95 PHE A N 1
ATOM 743 C CA . PHE A 1 95 ? -21.203 2.277 0.781 1 98.94 95 PHE A CA 1
ATOM 744 C C . PHE A 1 95 ? -20.062 3.244 0.432 1 98.94 95 PHE A C 1
ATOM 746 O O . PHE A 1 95 ? -20 4.352 0.973 1 98.94 95 PHE A O 1
ATOM 753 N N . ILE A 1 96 ? -19.203 2.924 -0.549 1 98.94 96 ILE A N 1
ATOM 754 C CA . ILE A 1 96 ? -18.078 3.773 -0.904 1 98.94 96 ILE A CA 1
ATOM 755 C C . ILE A 1 96 ? -18.578 5.031 -1.612 1 98.94 96 ILE A C 1
ATOM 757 O O . ILE A 1 96 ? -18.094 6.137 -1.338 1 98.94 96 ILE A O 1
ATOM 761 N N . VAL A 1 97 ? -19.562 4.895 -2.5 1 98.94 97 VAL A N 1
ATOM 762 C CA . VAL A 1 97 ? -20.125 6.023 -3.236 1 98.94 97 VAL A CA 1
ATOM 763 C C . VAL A 1 97 ? -20.703 7.043 -2.258 1 98.94 97 VAL A C 1
ATOM 765 O O . VAL A 1 97 ? -20.422 8.242 -2.355 1 98.94 97 VAL A O 1
ATOM 768 N N . ASP A 1 98 ? -21.406 6.566 -1.252 1 98.88 98 ASP A N 1
ATOM 769 C CA . ASP A 1 98 ? -22.047 7.465 -0.301 1 98.88 98 ASP A CA 1
ATOM 770 C C . ASP A 1 98 ? -21.031 8.023 0.698 1 98.88 98 ASP A C 1
ATOM 772 O O . ASP A 1 98 ? -21.172 9.172 1.146 1 98.88 98 ASP A O 1
ATOM 776 N N . ALA A 1 99 ? -20 7.23 1.042 1 98.94 99 ALA A N 1
ATOM 777 C CA . ALA A 1 99 ? -18.938 7.75 1.891 1 98.94 99 ALA A CA 1
ATOM 778 C C . ALA A 1 99 ? -18.203 8.906 1.209 1 98.94 99 ALA A C 1
ATOM 780 O O . ALA A 1 99 ? -17.828 9.883 1.861 1 98.94 99 ALA A O 1
ATOM 781 N N . ILE A 1 100 ? -18 8.805 -0.111 1 98.94 100 ILE A N 1
ATOM 782 C CA . ILE A 1 100 ? -17.344 9.867 -0.869 1 98.94 100 ILE A CA 1
ATOM 783 C C . ILE A 1 100 ? -18.203 11.133 -0.835 1 98.94 100 ILE A C 1
ATOM 785 O O . ILE A 1 100 ? -17.688 12.234 -0.623 1 98.94 100 ILE A O 1
ATOM 789 N N . LYS A 1 101 ? -19.531 10.953 -1.011 1 98.81 101 LYS A N 1
ATOM 790 C CA . LYS A 1 101 ? -20.422 12.094 -0.875 1 98.81 101 LYS A CA 1
ATOM 791 C C . LYS A 1 101 ? -20.328 12.719 0.516 1 98.81 101 LYS A C 1
ATOM 793 O O . LYS A 1 101 ? -20.297 13.938 0.656 1 98.81 101 LYS A O 1
ATOM 798 N N . ALA A 1 102 ? -20.328 11.859 1.551 1 98.75 102 ALA A N 1
ATOM 799 C CA . ALA A 1 102 ? -20.203 12.328 2.93 1 98.75 102 ALA A CA 1
ATOM 800 C C . ALA A 1 102 ? -18.906 13.094 3.141 1 98.75 102 ALA A C 1
ATOM 802 O O . ALA A 1 102 ? -18.906 14.133 3.807 1 98.75 102 ALA A O 1
ATOM 803 N N . ALA A 1 103 ? -17.797 12.641 2.602 1 98.56 103 ALA A N 1
ATOM 804 C CA . ALA A 1 103 ? -16.516 13.32 2.723 1 98.56 103 ALA A CA 1
ATOM 805 C C . ALA A 1 103 ? -16.562 14.703 2.078 1 98.56 103 ALA A C 1
ATOM 807 O O . ALA A 1 103 ? -16.047 15.672 2.641 1 98.56 103 ALA A O 1
ATOM 808 N N . ASN A 1 104 ? -17.188 14.797 0.938 1 97.69 104 ASN A N 1
ATOM 809 C CA . ASN A 1 104 ? -17.297 16.062 0.209 1 97.69 104 ASN A CA 1
ATOM 810 C C . ASN A 1 104 ? -18.094 17.094 0.983 1 97.69 104 ASN A C 1
ATOM 812 O O . ASN A 1 104 ? -17.875 18.297 0.84 1 97.69 104 ASN A O 1
ATOM 816 N N . ARG A 1 105 ? -18.922 16.594 1.827 1 97.06 105 ARG A N 1
ATOM 817 C CA . ARG A 1 105 ? -19.75 17.484 2.621 1 97.06 105 ARG A CA 1
ATOM 818 C C . ARG A 1 105 ? -19.234 17.594 4.051 1 97.06 105 ARG A C 1
ATOM 820 O O . ARG A 1 105 ? -19.875 18.219 4.902 1 97.06 105 ARG A O 1
ATOM 827 N N . SER A 1 106 ? -18.141 16.891 4.316 1 96.75 106 SER A N 1
ATOM 828 C CA . SER A 1 106 ? -17.578 16.812 5.656 1 96.75 106 SER A CA 1
ATOM 829 C C . SER A 1 106 ? -18.594 16.266 6.656 1 96.75 106 SER A C 1
ATOM 831 O O . SER A 1 106 ? -18.656 16.734 7.801 1 96.75 106 SER A O 1
ATOM 833 N N . ASP A 1 107 ? -19.469 15.461 6.148 1 98 107 ASP A N 1
ATOM 834 C CA . ASP A 1 107 ? -20.406 14.75 7.016 1 98 107 ASP A CA 1
ATOM 835 C C . ASP A 1 107 ? -19.719 13.555 7.691 1 98 107 ASP A C 1
ATOM 837 O O . ASP A 1 107 ? -19.859 12.422 7.23 1 98 107 ASP A O 1
ATOM 841 N N . ILE A 1 108 ? -19.141 13.75 8.844 1 98.5 108 ILE A N 1
ATOM 842 C CA . ILE A 1 108 ? -18.219 12.82 9.5 1 98.5 108 ILE A CA 1
ATOM 843 C C . ILE A 1 108 ? -19 11.594 9.984 1 98.5 108 ILE A C 1
ATOM 845 O O . ILE A 1 108 ? -18.656 10.461 9.633 1 98.5 108 ILE A O 1
ATOM 849 N N . PRO A 1 109 ? -20.078 11.742 10.75 1 98.62 109 PRO A N 1
ATOM 850 C CA . PRO A 1 109 ? -20.75 10.539 11.242 1 98.62 109 PRO A CA 1
ATOM 851 C C . PRO A 1 109 ? -21.281 9.656 10.117 1 98.62 109 PRO A C 1
ATOM 853 O O . PRO A 1 109 ? -21.219 8.422 10.211 1 98.62 109 PRO A O 1
ATOM 856 N N . LEU A 1 110 ? -21.781 10.289 9.055 1 98.81 110 LEU A N 1
ATOM 857 C CA . LEU A 1 110 ? -22.328 9.508 7.953 1 98.81 110 LEU A CA 1
ATOM 858 C C . LEU A 1 110 ? -21.234 8.75 7.223 1 98.81 110 LEU A C 1
ATOM 860 O O . LEU A 1 110 ? -21.406 7.594 6.844 1 98.81 110 LEU A O 1
ATOM 864 N N . GLY A 1 111 ? -20.125 9.422 6.973 1 98.94 111 GLY A N 1
ATOM 865 C CA . GLY A 1 111 ? -18.984 8.742 6.387 1 98.94 111 GLY A CA 1
ATOM 866 C C . GLY A 1 111 ? -18.5 7.559 7.211 1 98.94 111 GLY A C 1
ATOM 867 O O . GLY A 1 111 ? -18.234 6.488 6.664 1 98.94 111 GLY A O 1
ATOM 868 N N . GLN A 1 112 ? -18.422 7.758 8.516 1 98.88 112 GLN A N 1
ATOM 869 C CA . GLN A 1 112 ? -18.016 6.695 9.422 1 98.88 112 GLN A CA 1
ATOM 870 C C . GLN A 1 112 ? -18.984 5.523 9.383 1 98.88 112 GLN A C 1
ATOM 872 O O . GLN A 1 112 ? -18.578 4.363 9.422 1 98.88 112 GLN A O 1
ATOM 877 N N . GLU A 1 113 ? -20.219 5.844 9.32 1 98.94 113 GLU A N 1
ATOM 878 C CA . GLU A 1 113 ? -21.25 4.805 9.242 1 98.94 113 GLU A CA 1
ATOM 879 C C . GLU A 1 113 ? -21.047 3.926 8.008 1 98.94 113 GLU A C 1
ATOM 881 O O . GLU A 1 113 ? -21.094 2.697 8.102 1 98.94 113 GLU A O 1
ATOM 886 N N . TYR A 1 114 ? -20.75 4.52 6.848 1 98.94 114 TYR A N 1
ATOM 887 C CA . TYR A 1 114 ? -20.578 3.75 5.617 1 98.94 114 TYR A CA 1
ATOM 888 C C . TYR A 1 114 ? -19.312 2.91 5.668 1 98.94 114 TYR A C 1
ATOM 890 O O . TYR A 1 114 ? -19.266 1.807 5.117 1 98.94 114 TYR A O 1
ATOM 898 N N . MET A 1 115 ? -18.281 3.373 6.363 1 98.94 115 MET A N 1
ATOM 899 C CA . MET A 1 115 ? -17.062 2.562 6.508 1 98.94 115 MET A CA 1
ATOM 900 C C . MET A 1 115 ? -17.312 1.388 7.449 1 98.94 115 MET A C 1
ATOM 902 O O . MET A 1 115 ? -16.812 0.286 7.219 1 98.94 115 MET A O 1
ATOM 906 N N . TYR A 1 116 ? -18.078 1.659 8.516 1 98.94 116 TYR A N 1
ATOM 907 C CA . TYR A 1 116 ? -18.484 0.574 9.406 1 98.94 116 TYR A CA 1
ATOM 908 C C . TYR A 1 116 ? -19.266 -0.49 8.648 1 98.94 116 TYR A C 1
ATOM 910 O O . TYR A 1 116 ? -19 -1.686 8.789 1 98.94 116 TYR A O 1
ATOM 918 N N . ASP A 1 117 ? -20.203 -0.039 7.809 1 98.94 117 ASP A N 1
ATOM 919 C CA . ASP A 1 117 ? -21.031 -0.96 7.035 1 98.94 117 ASP A CA 1
ATOM 920 C C . ASP A 1 117 ? -20.188 -1.729 6.016 1 98.94 117 ASP A C 1
ATOM 922 O O . ASP A 1 117 ? -20.422 -2.916 5.781 1 98.94 117 ASP A O 1
ATOM 926 N N . SER A 1 118 ? -19.266 -1.037 5.402 1 98.94 118 SER A N 1
ATOM 927 C CA . SER A 1 118 ? -18.359 -1.7 4.477 1 98.94 118 SER A CA 1
ATOM 928 C C . SER A 1 118 ? -17.578 -2.816 5.164 1 98.94 118 SER A C 1
ATOM 930 O O . SER A 1 118 ? -17.547 -3.945 4.672 1 98.94 118 SER A O 1
ATOM 932 N N . LYS A 1 119 ? -17.031 -2.514 6.328 1 98.94 119 LYS A N 1
ATOM 933 C CA . LYS A 1 119 ? -16.25 -3.5 7.066 1 98.94 119 LYS A CA 1
ATOM 934 C C . LYS A 1 119 ? -17.109 -4.688 7.484 1 98.94 119 LYS A C 1
ATOM 936 O O . LYS A 1 119 ? -16.672 -5.836 7.426 1 98.94 119 LYS A O 1
ATOM 941 N N . LYS A 1 120 ? -18.281 -4.395 7.949 1 98.94 120 LYS A N 1
ATOM 942 C CA . LYS A 1 120 ? -19.203 -5.469 8.32 1 98.94 120 LYS A CA 1
ATOM 943 C C . LYS A 1 120 ? -19.5 -6.383 7.133 1 98.94 120 LYS A C 1
ATOM 945 O O . LYS A 1 120 ? -19.516 -7.605 7.277 1 98.94 120 LYS A O 1
ATOM 950 N N . SER A 1 121 ? -19.75 -5.773 5.926 1 98.94 121 SER A N 1
ATOM 951 C CA . SER A 1 121 ? -19.984 -6.559 4.719 1 98.94 121 SER A CA 1
ATOM 952 C C . SER A 1 121 ? -18.781 -7.457 4.402 1 98.94 121 SER A C 1
ATOM 954 O O . SER A 1 121 ? -18.953 -8.633 4.078 1 98.94 121 SER A O 1
ATOM 956 N N . ILE A 1 122 ? -17.625 -6.977 4.535 1 98.94 122 ILE A N 1
ATOM 957 C CA . ILE A 1 122 ? -16.406 -7.711 4.238 1 98.94 122 ILE A CA 1
ATOM 958 C C . ILE A 1 122 ? -16.219 -8.836 5.25 1 98.94 122 ILE A C 1
ATOM 960 O O . ILE A 1 122 ? -15.828 -9.945 4.887 1 98.94 122 ILE A O 1
ATOM 964 N N . HIS A 1 123 ? -16.5 -8.539 6.512 1 98.81 123 HIS A N 1
ATOM 965 C CA . HIS A 1 123 ? -16.438 -9.562 7.547 1 98.81 123 HIS A CA 1
ATOM 966 C C . HIS A 1 123 ? -17.453 -10.68 7.277 1 98.81 123 HIS A C 1
ATOM 968 O O . HIS A 1 123 ? -17.141 -11.859 7.453 1 98.81 123 HIS A O 1
ATOM 974 N N . ASP A 1 124 ? -18.656 -10.297 6.867 1 98.88 124 ASP A N 1
ATOM 975 C CA . ASP A 1 124 ? -19.688 -11.289 6.531 1 98.88 124 ASP A CA 1
ATOM 976 C C . ASP A 1 124 ? -19.234 -12.156 5.355 1 98.88 124 ASP A C 1
ATOM 978 O O . ASP A 1 124 ? -19.484 -13.359 5.344 1 98.88 124 ASP A O 1
ATOM 982 N N . CYS A 1 125 ? -18.625 -11.562 4.395 1 98.94 125 CYS A N 1
ATOM 983 C CA . CYS A 1 125 ? -18.047 -12.32 3.285 1 98.94 125 CYS A CA 1
ATOM 984 C C . CYS A 1 125 ? -17.062 -13.367 3.787 1 98.94 125 CYS A C 1
ATOM 986 O O . CYS A 1 125 ? -17.172 -14.547 3.457 1 98.94 125 CYS A O 1
ATOM 988 N N . GLU A 1 126 ? -16.141 -12.961 4.598 1 98.81 126 GLU A N 1
ATOM 989 C CA . GLU A 1 126 ? -15.117 -13.859 5.133 1 98.81 126 GLU A CA 1
ATOM 990 C C . GLU A 1 126 ? -15.75 -15 5.926 1 98.81 126 GLU A C 1
ATOM 992 O O . GLU A 1 126 ? -15.344 -16.156 5.785 1 98.81 126 GLU A O 1
ATOM 997 N N . ASN A 1 127 ? -16.75 -14.68 6.688 1 98.56 127 ASN A N 1
ATOM 998 C CA . ASN A 1 127 ? -17.375 -15.656 7.578 1 98.56 127 ASN A CA 1
ATOM 999 C C . ASN A 1 127 ? -18.172 -16.703 6.797 1 98.56 127 ASN A C 1
ATOM 1001 O O . ASN A 1 127 ? -18.438 -17.797 7.301 1 98.56 127 ASN A O 1
ATOM 1005 N N . GLY A 1 128 ? -18.516 -16.359 5.547 1 98.56 128 GLY A N 1
ATOM 1006 C CA . GLY A 1 128 ? -19.25 -17.281 4.703 1 98.56 128 GLY A CA 1
ATOM 1007 C C . GLY A 1 128 ? -18.453 -18.516 4.316 1 98.56 128 GLY A C 1
ATOM 1008 O O . GLY A 1 128 ? -19.016 -19.516 3.854 1 98.56 128 GLY A O 1
ATOM 1009 N N . PHE A 1 129 ? -17.172 -18.516 4.57 1 98.5 129 PHE A N 1
ATOM 1010 C CA . PHE A 1 129 ? -16.312 -19.625 4.16 1 98.5 129 PHE A CA 1
ATOM 1011 C C . PHE A 1 129 ? -16.016 -20.531 5.344 1 98.5 129 PHE A C 1
ATOM 1013 O O . PHE A 1 129 ? -15.414 -21.594 5.172 1 98.5 129 PHE A O 1
ATOM 1020 N N . LYS A 1 130 ? -16.422 -20.094 6.555 1 97.31 130 LYS A N 1
ATOM 1021 C CA . LYS A 1 130 ? -16.141 -20.938 7.719 1 97.31 130 LYS A CA 1
ATOM 1022 C C . LYS A 1 130 ? -16.875 -22.266 7.641 1 97.31 130 LYS A C 1
ATOM 1024 O O . LYS A 1 130 ? -18 -22.328 7.152 1 97.31 130 LYS A O 1
ATOM 1029 N N . PRO A 1 131 ? -16.188 -23.297 8.094 1 97.19 131 PRO A N 1
ATOM 1030 C CA . PRO A 1 131 ? -14.945 -23.312 8.859 1 97.19 131 PRO A CA 1
ATOM 1031 C C . PRO A 1 131 ? -13.711 -23.391 7.965 1 97.19 131 PRO A C 1
ATOM 1033 O O . PRO A 1 131 ? -12.586 -23.438 8.469 1 97.19 131 PRO A O 1
ATOM 1036 N N . ASN A 1 132 ? -13.922 -23.484 6.621 1 95.75 132 ASN A N 1
ATOM 1037 C CA . ASN A 1 132 ? -12.781 -23.562 5.707 1 95.75 132 ASN A CA 1
ATOM 1038 C C . ASN A 1 132 ? -12.164 -22.188 5.453 1 95.75 132 ASN A C 1
ATOM 1040 O O . ASN A 1 132 ? -12.828 -21.156 5.609 1 95.75 132 ASN A O 1
ATOM 1044 N N . PRO A 1 133 ? -10.938 -22.156 5.055 1 94.19 133 PRO A N 1
ATOM 1045 C CA . PRO A 1 133 ? -10.328 -20.875 4.699 1 94.19 133 PRO A CA 1
ATOM 1046 C C . PRO A 1 133 ? -10.938 -20.266 3.439 1 94.19 133 PRO A C 1
ATOM 1048 O O . PRO A 1 133 ? -11.289 -20.984 2.506 1 94.19 133 PRO A O 1
ATOM 1051 N N . SER A 1 134 ? -11.016 -18.938 3.436 1 96.12 134 SER A N 1
ATOM 1052 C CA . SER A 1 134 ? -11.492 -18.188 2.287 1 96.12 134 SER A CA 1
ATOM 1053 C C . SER A 1 134 ? -10.383 -17.953 1.269 1 96.12 134 SER A C 1
ATOM 1055 O O . SER A 1 134 ? -9.258 -17.609 1.636 1 96.12 134 SER A O 1
ATOM 1057 N N . PRO A 1 135 ? -10.672 -18.203 0.019 1 95.25 135 PRO A N 1
ATOM 1058 C CA . PRO A 1 135 ? -9.68 -17.828 -0.98 1 95.25 135 PRO A CA 1
ATOM 1059 C C . PRO A 1 135 ? -9.492 -16.312 -1.078 1 95.25 135 PRO A C 1
ATOM 1061 O O . PRO A 1 135 ? -8.617 -15.836 -1.799 1 95.25 135 PRO A O 1
ATOM 1064 N N . LEU A 1 136 ? -10.359 -15.508 -0.301 1 96.69 136 LEU A N 1
ATOM 1065 C CA . LEU A 1 136 ? -10.328 -14.055 -0.331 1 96.69 136 LEU A CA 1
ATOM 1066 C C . LEU A 1 136 ? -9.742 -13.5 0.966 1 96.69 136 LEU A C 1
ATOM 1068 O O . LEU A 1 136 ? -9.852 -12.297 1.235 1 96.69 136 LEU A O 1
ATOM 1072 N N . GLY A 1 137 ? -9.172 -14.312 1.772 1 95.5 137 GLY A N 1
ATOM 1073 C CA . GLY A 1 137 ? -8.789 -13.945 3.129 1 95.5 137 GLY A CA 1
ATOM 1074 C C . GLY A 1 137 ? -7.855 -12.75 3.186 1 95.5 137 GLY A C 1
ATOM 1075 O O . GLY A 1 137 ? -8.055 -11.836 3.988 1 95.5 137 GLY A O 1
ATOM 1076 N N . VAL A 1 138 ? -6.863 -12.711 2.385 1 92.56 138 VAL A N 1
ATOM 1077 C CA . VAL A 1 138 ? -5.887 -11.625 2.41 1 92.56 138 VAL A CA 1
ATOM 1078 C C . VAL A 1 138 ? -6.543 -10.336 1.931 1 92.56 138 VAL A C 1
ATOM 1080 O O . VAL A 1 138 ? -6.418 -9.289 2.578 1 92.56 138 VAL A O 1
ATOM 1083 N N . ALA A 1 139 ? -7.305 -10.438 0.798 1 95.25 139 ALA A N 1
ATOM 1084 C CA . ALA A 1 139 ? -7.988 -9.258 0.274 1 95.25 139 ALA A CA 1
ATOM 1085 C C . ALA A 1 139 ? -9.008 -8.719 1.277 1 95.25 139 ALA A C 1
ATOM 1087 O O . ALA A 1 139 ? -9.086 -7.512 1.498 1 95.25 139 ALA A O 1
ATOM 1088 N N . ASN A 1 140 ? -9.766 -9.648 1.882 1 97.62 140 ASN A N 1
ATOM 1089 C CA . ASN A 1 140 ? -10.734 -9.234 2.893 1 97.62 140 ASN A CA 1
ATOM 1090 C C . ASN A 1 140 ? -10.055 -8.531 4.066 1 97.62 140 ASN A C 1
ATOM 1092 O O . ASN A 1 140 ? -10.57 -7.535 4.578 1 97.62 140 ASN A O 1
ATOM 1096 N N . GLY A 1 141 ? -8.922 -9.039 4.465 1 96.75 141 GLY A N 1
ATOM 1097 C CA . GLY A 1 141 ? -8.188 -8.445 5.57 1 96.75 141 GLY A CA 1
ATOM 1098 C C . GLY A 1 141 ? -7.719 -7.031 5.277 1 96.75 141 GLY A C 1
ATOM 1099 O O . GLY A 1 141 ? -7.934 -6.121 6.082 1 96.75 141 GLY A O 1
ATOM 1100 N N . ILE A 1 142 ? -7.121 -6.859 4.125 1 96.19 142 ILE A N 1
ATOM 1101 C CA . ILE A 1 142 ? -6.594 -5.547 3.754 1 96.19 142 ILE A CA 1
ATOM 1102 C C . ILE A 1 142 ? -7.746 -4.559 3.59 1 96.19 142 ILE A C 1
ATOM 1104 O O . ILE A 1 142 ? -7.676 -3.43 4.082 1 96.19 142 ILE A O 1
ATOM 1108 N N . ASN A 1 143 ? -8.797 -4.977 2.861 1 98.38 143 ASN A N 1
ATOM 1109 C CA . ASN A 1 143 ? -9.938 -4.094 2.662 1 98.38 143 ASN A CA 1
ATOM 1110 C C . ASN A 1 143 ? -10.586 -3.707 3.988 1 98.38 143 ASN A C 1
ATOM 1112 O O . ASN A 1 143 ? -11.008 -2.562 4.168 1 98.38 143 ASN A O 1
ATOM 1116 N N . SER A 1 144 ? -10.672 -4.656 4.914 1 98.75 144 SER A N 1
ATOM 1117 C CA . SER A 1 144 ? -11.195 -4.367 6.246 1 98.75 144 SER A CA 1
ATOM 1118 C C . SER A 1 144 ? -10.328 -3.338 6.965 1 98.75 144 SER A C 1
ATOM 1120 O O . SER A 1 144 ? -10.844 -2.406 7.582 1 98.75 144 SER A O 1
ATOM 1122 N N . ASP A 1 145 ? -9.047 -3.508 6.867 1 98.31 145 ASP A N 1
ATOM 1123 C CA . ASP A 1 145 ? -8.125 -2.574 7.504 1 98.31 145 ASP A CA 1
ATOM 1124 C C . ASP A 1 145 ? -8.266 -1.174 6.914 1 98.31 145 ASP A C 1
ATOM 1126 O O . ASP A 1 145 ? -8.219 -0.18 7.641 1 98.31 145 ASP A O 1
ATOM 1130 N N . ILE A 1 146 ? -8.469 -1.086 5.621 1 98.75 146 ILE A N 1
ATOM 1131 C CA . ILE A 1 146 ? -8.633 0.207 4.965 1 98.75 146 ILE A CA 1
ATOM 1132 C C . ILE A 1 146 ? -9.938 0.856 5.426 1 98.75 146 ILE A C 1
ATOM 1134 O O . ILE A 1 146 ? -10 2.074 5.602 1 98.75 146 ILE A O 1
ATOM 1138 N N . CYS A 1 147 ? -10.945 0.06 5.668 1 98.94 147 CYS A N 1
ATOM 1139 C CA . CYS A 1 147 ? -12.18 0.596 6.227 1 98.94 147 CYS A CA 1
ATOM 1140 C C . CYS A 1 147 ? -11.93 1.245 7.582 1 98.94 147 CYS A C 1
ATOM 1142 O O . CYS A 1 147 ? -12.438 2.332 7.863 1 98.94 147 CYS A O 1
ATOM 1144 N N . ASP A 1 148 ? -11.156 0.555 8.398 1 98.94 148 ASP A N 1
ATOM 1145 C CA . ASP A 1 148 ? -10.836 1.097 9.711 1 98.94 148 ASP A CA 1
ATOM 1146 C C . ASP A 1 148 ? -10.047 2.4 9.594 1 98.94 148 ASP A C 1
ATOM 1148 O O . ASP A 1 148 ? -10.297 3.352 10.344 1 98.94 148 ASP A O 1
ATOM 1152 N N . ILE A 1 149 ? -9.094 2.438 8.688 1 98.81 149 ILE A N 1
ATOM 1153 C CA . ILE A 1 149 ? -8.312 3.652 8.477 1 98.81 149 ILE A CA 1
ATOM 1154 C C . ILE A 1 149 ? -9.227 4.785 8.031 1 98.81 149 ILE A C 1
ATOM 1156 O O . ILE A 1 149 ? -9.195 5.879 8.602 1 98.81 149 ILE A O 1
ATOM 1160 N N . ALA A 1 150 ? -10.109 4.504 7.047 1 98.88 150 ALA A N 1
ATOM 1161 C CA . ALA A 1 150 ? -11.008 5.527 6.516 1 98.88 150 ALA A CA 1
ATOM 1162 C C . ALA A 1 150 ? -11.984 6.012 7.586 1 98.88 150 ALA A C 1
ATOM 1164 O O . ALA A 1 150 ? -12.266 7.207 7.684 1 98.88 150 ALA A O 1
ATOM 1165 N N . TYR A 1 151 ? -12.5 5.066 8.391 1 98.94 151 TYR A N 1
ATOM 1166 C CA . TYR A 1 151 ? -13.375 5.41 9.508 1 98.94 151 TYR A CA 1
ATOM 1167 C C . TYR A 1 151 ? -12.711 6.441 10.414 1 98.94 151 TYR A C 1
ATOM 1169 O O . TYR A 1 151 ? -13.328 7.457 10.758 1 98.94 151 TYR A O 1
ATOM 1177 N N . ASN A 1 152 ? -11.508 6.168 10.797 1 98.81 152 ASN A N 1
ATOM 1178 C CA . ASN A 1 152 ? -10.789 7.055 11.703 1 98.81 152 ASN A CA 1
ATOM 1179 C C . ASN A 1 152 ? -10.391 8.359 11.008 1 98.81 152 ASN A C 1
ATOM 1181 O O . ASN A 1 152 ? -10.391 9.422 11.641 1 98.81 152 ASN A O 1
ATOM 1185 N N . MET A 1 153 ? -10.102 8.344 9.711 1 98.69 153 MET A N 1
ATOM 1186 C CA . MET A 1 153 ? -9.758 9.555 8.969 1 98.69 153 MET A CA 1
ATOM 1187 C C . MET A 1 153 ? -10.945 10.508 8.898 1 98.69 153 MET A C 1
ATOM 1189 O O . MET A 1 153 ? -10.781 11.727 8.984 1 98.69 153 MET A O 1
ATOM 1193 N N . PHE A 1 154 ? -12.125 9.953 8.734 1 98.75 154 PHE A N 1
ATOM 1194 C CA . PHE A 1 154 ? -13.305 10.797 8.844 1 98.75 154 PHE A CA 1
ATOM 1195 C C . PHE A 1 154 ? -13.289 11.586 10.148 1 98.75 154 PHE A C 1
ATOM 1197 O O . PHE A 1 154 ? -13.594 12.781 10.156 1 98.75 154 PHE A O 1
ATOM 1204 N N . GLY A 1 155 ? -12.93 10.914 11.219 1 98.19 155 GLY A N 1
ATOM 1205 C CA . GLY A 1 155 ? -12.906 11.555 12.523 1 98.19 155 GLY A CA 1
ATOM 1206 C C . GLY A 1 155 ? -11.906 12.688 12.625 1 98.19 155 GLY A C 1
ATOM 1207 O O . GLY A 1 155 ? -12.023 13.555 13.492 1 98.19 155 GLY A O 1
ATOM 1208 N N . LEU A 1 156 ? -10.906 12.625 11.789 1 97.44 156 LEU A N 1
ATOM 1209 C CA . LEU A 1 156 ? -9.867 13.648 11.82 1 97.44 156 LEU A CA 1
ATOM 1210 C C . LEU A 1 156 ? -10.266 14.852 10.969 1 97.44 156 LEU A C 1
ATOM 1212 O O . LEU A 1 156 ? -9.656 15.914 11.07 1 97.44 156 LEU A O 1
ATOM 1216 N N . MET A 1 157 ? -11.367 14.586 10.25 1 94.62 157 MET A N 1
ATOM 1217 C CA . MET A 1 157 ? -11.773 15.68 9.367 1 94.62 157 MET A CA 1
ATOM 1218 C C . MET A 1 157 ? -12.219 16.891 10.172 1 94.62 157 MET A C 1
ATOM 1220 O O . MET A 1 157 ? -12.789 16.75 11.25 1 94.62 157 MET A O 1
ATOM 1224 N N . ASN A 1 158 ? -11.852 17.953 9.859 1 82.69 158 ASN A N 1
ATOM 1225 C CA . ASN A 1 158 ? -12.211 19.234 10.453 1 82.69 158 ASN A CA 1
ATOM 1226 C C . ASN A 1 158 ? -11.398 19.516 11.719 1 82.69 158 ASN A C 1
ATOM 1228 O O . ASN A 1 158 ? -11.719 20.422 12.477 1 82.69 158 ASN A O 1
ATOM 1232 N N . THR A 1 159 ? -10.508 18.453 12.031 1 84.62 159 THR A N 1
ATOM 1233 C CA . THR A 1 159 ? -9.617 18.75 13.148 1 84.62 159 THR A CA 1
ATOM 1234 C C . THR A 1 159 ? -8.406 19.547 12.68 1 84.62 159 THR A C 1
ATOM 1236 O O . THR A 1 159 ? -8.133 19.625 11.477 1 84.62 159 THR A O 1
ATOM 1239 N N . THR A 1 160 ? -7.922 20.375 13.586 1 74.75 160 THR A N 1
ATOM 1240 C CA . THR A 1 160 ? -6.633 21.031 13.344 1 74.75 160 THR A CA 1
ATOM 1241 C C . THR A 1 160 ? -5.488 20.156 13.844 1 74.75 160 THR A C 1
ATOM 1243 O O . THR A 1 160 ? -5.328 19.969 15.055 1 74.75 160 THR A O 1
ATOM 1246 N N . LEU A 1 161 ? -5.02 19.312 13.031 1 62.09 161 LEU A N 1
ATOM 1247 C CA . LEU A 1 161 ? -3.91 18.453 13.422 1 62.09 161 LEU A CA 1
ATOM 1248 C C . LEU A 1 161 ? -2.623 19.266 13.57 1 62.09 161 LEU A C 1
ATOM 1250 O O . LEU A 1 161 ? -2.217 19.969 12.641 1 62.09 161 LEU A O 1
ATOM 1254 N N . ILE A 1 162 ? -2.439 19.891 14.898 1 53.34 162 ILE A N 1
ATOM 1255 C CA . ILE A 1 162 ? -1.265 20.688 15.219 1 53.34 162 ILE A CA 1
ATOM 1256 C C . ILE A 1 162 ? -0.034 19.797 15.312 1 53.34 162 ILE A C 1
ATOM 1258 O O . ILE A 1 162 ? -0.134 18.641 15.719 1 53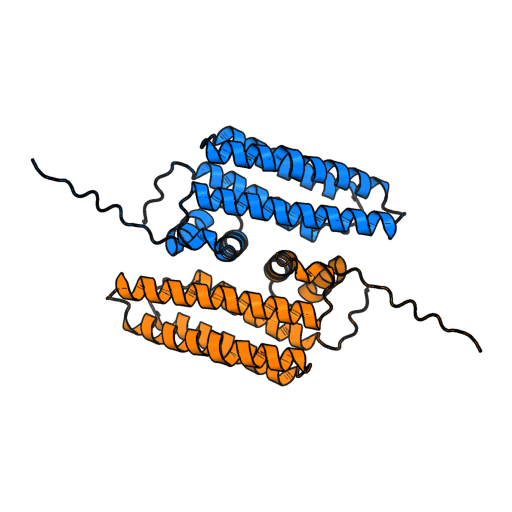.34 162 ILE A O 1
ATOM 1262 N N . HIS A 1 163 ? 1.115 20.219 14.609 1 51.88 163 HIS A N 1
ATOM 1263 C CA . HIS A 1 163 ? 2.441 19.625 14.773 1 51.88 163 HIS A CA 1
ATOM 1264 C C . HIS A 1 163 ? 2.871 19.641 16.234 1 51.88 163 HIS A C 1
ATOM 1266 O O . HIS A 1 163 ? 2.908 20.688 16.875 1 51.88 163 HIS A O 1
ATOM 1272 N N . SER A 1 164 ? 2.467 18.734 17.078 1 39 164 SER A N 1
ATOM 1273 C CA . SER A 1 164 ? 3.172 18.828 18.359 1 39 164 SER A CA 1
ATOM 1274 C C . SER A 1 164 ? 4.652 18.484 18.188 1 39 164 SER A C 1
ATOM 1276 O O . SER A 1 164 ? 5.027 17.719 17.312 1 39 164 SER A O 1
ATOM 1278 N N . MET B 1 1 ? 0.625 -41.562 -30.172 1 36.69 1 MET B N 1
ATOM 1279 C CA . MET B 1 1 ? 0.883 -40.125 -30.094 1 36.69 1 MET B CA 1
ATOM 1280 C C . MET B 1 1 ? 0.062 -39.5 -28.969 1 36.69 1 MET B C 1
ATOM 1282 O O . MET B 1 1 ? -1.116 -39.188 -29.156 1 36.69 1 MET B O 1
ATOM 1286 N N . THR B 1 2 ? 0.235 -39.844 -27.734 1 48.44 2 THR B N 1
ATOM 1287 C CA . THR B 1 2 ? -0.481 -39.469 -26.516 1 48.44 2 THR B CA 1
ATOM 1288 C C . THR B 1 2 ? -0.236 -38 -26.172 1 48.44 2 THR B C 1
ATOM 1290 O O . THR B 1 2 ? 0.913 -37.594 -26.031 1 48.44 2 THR B O 1
ATOM 1293 N N . ALA B 1 3 ? -1.112 -37.062 -26.625 1 48.81 3 ALA B N 1
ATOM 1294 C CA . ALA B 1 3 ? -1.106 -35.656 -26.281 1 48.81 3 ALA B CA 1
ATOM 1295 C C . ALA B 1 3 ? -1.115 -35.469 -24.766 1 48.81 3 ALA B C 1
ATOM 1297 O O . ALA B 1 3 ? -2.088 -35.812 -24.094 1 48.81 3 ALA B O 1
ATOM 1298 N N . ILE B 1 4 ? -0.038 -35.531 -24.094 1 46.44 4 ILE B N 1
ATOM 1299 C CA . ILE B 1 4 ? 0.012 -35 -22.734 1 46.44 4 ILE B CA 1
ATOM 1300 C C . ILE B 1 4 ? -0.479 -33.562 -22.719 1 46.44 4 ILE B C 1
ATOM 1302 O O . ILE B 1 4 ? 0.153 -32.688 -23.297 1 46.44 4 ILE B O 1
ATOM 1306 N N . SER B 1 5 ? -1.717 -33.312 -22.625 1 41.88 5 SER B N 1
ATOM 1307 C CA . SER B 1 5 ? -2.246 -31.984 -22.375 1 41.88 5 SER B CA 1
ATOM 1308 C C . SER B 1 5 ? -1.61 -31.359 -21.125 1 41.88 5 SER B C 1
ATOM 1310 O O . SER B 1 5 ? -1.756 -31.891 -20.016 1 41.88 5 SER B O 1
ATOM 1312 N N . PHE B 1 6 ? -0.512 -30.688 -21.234 1 39.31 6 PHE B N 1
ATOM 1313 C CA . PHE B 1 6 ? -0.018 -29.812 -20.172 1 39.31 6 PHE B CA 1
ATOM 1314 C C . PHE B 1 6 ? -1.116 -28.875 -19.688 1 39.31 6 PHE B C 1
ATOM 1316 O O . PHE B 1 6 ? -1.475 -27.922 -20.391 1 39.31 6 PHE B O 1
ATOM 1323 N N . LEU B 1 7 ? -2.002 -29.281 -19 1 39.28 7 LEU B N 1
ATOM 1324 C CA . LEU B 1 7 ? -2.855 -28.344 -18.281 1 39.28 7 LEU B CA 1
ATOM 1325 C C . LEU B 1 7 ? -2.02 -27.359 -17.469 1 39.28 7 LEU B C 1
ATOM 1327 O O . LEU B 1 7 ? -1.509 -27.688 -16.406 1 39.28 7 LEU B O 1
ATOM 1331 N N . ALA B 1 8 ? -1.305 -26.484 -18.078 1 41.66 8 ALA B N 1
ATOM 1332 C CA . ALA B 1 8 ? -0.773 -25.359 -17.328 1 41.66 8 ALA B CA 1
ATOM 1333 C C . ALA B 1 8 ? -1.799 -24.828 -16.328 1 41.66 8 ALA B C 1
ATOM 1335 O O . ALA B 1 8 ? -2.877 -24.375 -16.719 1 41.66 8 ALA B O 1
ATOM 1336 N N . ALA B 1 9 ? -1.958 -25.359 -15.211 1 45.5 9 ALA B N 1
ATOM 1337 C CA . ALA B 1 9 ? -2.789 -24.75 -14.18 1 45.5 9 ALA B CA 1
ATOM 1338 C C . ALA B 1 9 ? -2.619 -23.234 -14.172 1 45.5 9 ALA B C 1
ATOM 1340 O O . ALA B 1 9 ? -1.525 -22.734 -13.906 1 45.5 9 ALA B O 1
ATOM 1341 N N . VAL B 1 10 ? -3.195 -22.516 -15.133 1 44.38 10 VAL B N 1
ATOM 1342 C CA . VAL B 1 10 ? -3.217 -21.062 -15.078 1 44.38 10 VAL B CA 1
ATOM 1343 C C . VAL B 1 10 ? -3.416 -20.594 -13.641 1 44.38 10 VAL B C 1
ATOM 1345 O O . VAL B 1 10 ? -4.496 -20.766 -13.07 1 44.38 10 VAL B O 1
ATOM 1348 N N . GLU B 1 11 ? -2.385 -20.797 -12.852 1 49.78 11 GLU B N 1
ATOM 1349 C CA . GLU B 1 11 ? -2.494 -20.219 -11.516 1 49.78 11 GLU B CA 1
ATOM 1350 C C . GLU B 1 11 ? -3.041 -18.797 -11.578 1 49.78 11 GLU B C 1
ATOM 1352 O O . GLU B 1 11 ? -2.592 -17.984 -12.391 1 49.78 11 GLU B O 1
ATOM 1357 N N . ASN B 1 12 ? -4.273 -18.609 -11.258 1 59 12 ASN B N 1
ATOM 1358 C CA . ASN B 1 12 ? -4.887 -17.297 -11.164 1 59 12 ASN B CA 1
ATOM 1359 C C . ASN B 1 12 ? -3.965 -16.297 -10.477 1 59 12 ASN B C 1
ATOM 1361 O O . ASN B 1 12 ? -3.395 -16.594 -9.422 1 59 12 ASN B O 1
ATOM 1365 N N . SER B 1 13 ? -3.594 -15.227 -11.164 1 64.81 13 SER B N 1
ATOM 1366 C CA . SER B 1 13 ? -2.689 -14.188 -10.68 1 64.81 13 SER B CA 1
ATOM 1367 C C . SER B 1 13 ? -3.045 -13.758 -9.266 1 64.81 13 SER B C 1
ATOM 1369 O O . SER B 1 13 ? -2.176 -13.336 -8.5 1 64.81 13 SER B O 1
ATOM 1371 N N . TYR B 1 14 ? -4.316 -13.93 -9.016 1 70.56 14 TYR B N 1
ATOM 1372 C CA . TYR B 1 14 ? -4.715 -13.602 -7.648 1 70.56 14 TYR B CA 1
ATOM 1373 C C . TYR B 1 14 ? -4.039 -14.523 -6.645 1 70.56 14 TYR B C 1
ATOM 1375 O O . TYR B 1 14 ? -3.527 -14.07 -5.617 1 70.56 14 TYR B O 1
ATOM 1383 N N . ASP B 1 15 ? -3.799 -15.703 -7.074 1 82.94 15 ASP B N 1
ATOM 1384 C CA . ASP B 1 15 ? -3.139 -16.688 -6.23 1 82.94 15 ASP B CA 1
ATOM 1385 C C . ASP B 1 15 ? -1.619 -16.547 -6.301 1 82.94 15 ASP B C 1
ATOM 1387 O O . ASP B 1 15 ? -0.926 -16.719 -5.297 1 82.94 15 ASP B O 1
ATOM 1391 N N . LEU B 1 16 ? -1.228 -16.078 -7.438 1 91.94 16 LEU B N 1
ATOM 1392 C CA . LEU B 1 16 ? 0.216 -15.969 -7.617 1 91.94 16 LEU B CA 1
ATOM 1393 C C . LEU B 1 16 ? 0.794 -14.898 -6.691 1 91.94 16 LEU B C 1
ATOM 1395 O O . LEU B 1 16 ? 1.893 -15.062 -6.156 1 91.94 16 LEU B O 1
ATOM 1399 N N . ILE B 1 17 ? 0.078 -13.797 -6.469 1 95.62 17 ILE B N 1
ATOM 1400 C CA . ILE B 1 17 ? 0.511 -12.719 -5.586 1 95.62 17 ILE B CA 1
ATOM 1401 C C . ILE B 1 17 ? 0.623 -13.242 -4.156 1 95.62 17 ILE B C 1
ATOM 1403 O O . ILE B 1 17 ? 1.627 -13.008 -3.479 1 95.62 17 ILE B O 1
ATOM 1407 N N . ALA B 1 18 ? -0.394 -13.945 -3.744 1 92.31 18 ALA B N 1
ATOM 1408 C CA . ALA B 1 18 ? -0.376 -14.492 -2.391 1 92.31 18 ALA B CA 1
ATOM 1409 C C . ALA B 1 18 ? 0.804 -15.438 -2.197 1 92.31 18 ALA B C 1
ATOM 1411 O O . ALA B 1 18 ? 1.479 -15.398 -1.167 1 92.31 18 ALA B O 1
ATOM 1412 N N . ILE B 1 19 ? 1.041 -16.266 -3.172 1 93.38 19 ILE B N 1
ATOM 1413 C CA . ILE B 1 19 ? 2.131 -17.234 -3.088 1 93.38 19 ILE B CA 1
ATOM 1414 C C . ILE B 1 19 ? 3.471 -16.5 -3.08 1 93.38 19 ILE B C 1
ATOM 1416 O O . ILE B 1 19 ? 4.32 -16.75 -2.225 1 93.38 19 ILE B O 1
ATOM 1420 N N . ALA B 1 20 ? 3.633 -15.578 -4.016 1 96.69 20 ALA B N 1
ATOM 1421 C CA . ALA B 1 20 ? 4.883 -14.828 -4.086 1 96.69 20 ALA B CA 1
ATOM 1422 C C . ALA B 1 20 ? 5.137 -14.062 -2.789 1 96.69 20 ALA B C 1
ATOM 1424 O O . ALA B 1 20 ? 6.246 -14.094 -2.254 1 96.69 20 ALA B O 1
ATOM 1425 N N . CYS B 1 21 ? 4.113 -13.461 -2.246 1 97.06 21 CYS B N 1
ATOM 1426 C CA . CYS B 1 21 ? 4.27 -12.617 -1.064 1 97.06 21 CYS B CA 1
ATOM 1427 C C . CYS B 1 21 ? 4.5 -13.469 0.182 1 97.06 21 CYS B C 1
ATOM 1429 O O . CYS B 1 21 ? 5.109 -13 1.148 1 97.06 21 CYS B O 1
ATOM 1431 N N . SER B 1 22 ? 4.027 -14.672 0.171 1 95.69 22 SER B N 1
ATOM 1432 C CA . SER B 1 22 ? 4.297 -15.562 1.3 1 95.69 22 SER B CA 1
ATOM 1433 C C . SER B 1 22 ? 5.766 -15.961 1.35 1 95.69 22 SER B C 1
ATOM 1435 O O . SER B 1 22 ? 6.25 -16.438 2.377 1 95.69 22 SER B O 1
ATOM 1437 N N . LYS B 1 23 ? 6.48 -15.711 0.221 1 97.31 23 LYS B N 1
ATOM 1438 C CA . LYS B 1 23 ? 7.895 -16.062 0.131 1 97.31 23 LYS B CA 1
ATOM 1439 C C . LYS B 1 23 ? 8.781 -14.828 0.292 1 97.31 23 LYS B C 1
ATOM 1441 O O . LYS B 1 23 ? 9.992 -14.898 0.085 1 97.31 23 LYS B O 1
ATOM 1446 N N . THR B 1 24 ? 8.203 -13.766 0.596 1 97.62 24 THR B N 1
ATOM 1447 C CA . THR B 1 24 ? 8.922 -12.523 0.861 1 97.62 24 THR B CA 1
ATOM 1448 C C . THR B 1 24 ? 8.609 -12.008 2.264 1 97.62 24 THR B C 1
ATOM 1450 O O . THR B 1 24 ? 7.598 -12.383 2.859 1 97.62 24 THR B O 1
ATOM 1453 N N . PRO B 1 25 ? 9.57 -11.211 2.771 1 98.06 25 PRO B N 1
ATOM 1454 C CA . PRO B 1 25 ? 9.18 -10.562 4.027 1 98.06 25 PRO B CA 1
ATOM 1455 C C . PRO B 1 25 ? 8.062 -9.539 3.836 1 98.06 25 PRO B C 1
ATOM 1457 O O . PRO B 1 25 ? 7.777 -9.133 2.707 1 98.06 25 PRO B O 1
ATOM 1460 N N . TYR B 1 26 ? 7.344 -9.227 4.887 1 96.5 26 TYR B N 1
ATOM 1461 C CA . TYR B 1 26 ? 6.355 -8.156 4.926 1 96.5 26 TYR B CA 1
ATOM 1462 C C . TYR B 1 26 ? 5.168 -8.469 4.023 1 96.5 26 TYR B C 1
ATOM 1464 O O . TYR B 1 26 ? 4.871 -7.715 3.094 1 96.5 26 TYR B O 1
ATOM 1472 N N . TYR B 1 27 ? 4.477 -9.539 4.359 1 94.81 27 TYR B N 1
ATOM 1473 C CA . TYR B 1 27 ? 3.406 -10.102 3.545 1 94.81 27 TYR B CA 1
ATOM 1474 C C . TYR B 1 27 ? 2.365 -9.039 3.207 1 94.81 27 TYR B C 1
ATOM 1476 O O . TYR B 1 27 ? 1.982 -8.883 2.045 1 94.81 27 TYR B O 1
ATOM 1484 N N . GLN B 1 28 ? 1.939 -8.25 4.207 1 91.12 28 GLN B N 1
ATOM 1485 C CA . GLN B 1 28 ? 0.857 -7.301 3.979 1 91.12 28 GLN B CA 1
ATOM 1486 C C . GLN B 1 28 ? 1.299 -6.18 3.043 1 91.12 28 GLN B C 1
ATOM 1488 O O . GLN B 1 28 ? 0.539 -5.758 2.168 1 91.12 28 GLN B O 1
ATOM 1493 N N . LEU B 1 29 ? 2.469 -5.73 3.297 1 94.5 29 LEU B N 1
ATOM 1494 C CA . LEU B 1 29 ? 2.99 -4.684 2.424 1 94.5 29 LEU B CA 1
ATOM 1495 C C . LEU B 1 29 ? 3.158 -5.199 0.998 1 94.5 29 LEU B C 1
ATOM 1497 O O . LEU B 1 29 ? 2.82 -4.5 0.038 1 94.5 29 LEU B O 1
ATOM 1501 N N . CYS B 1 30 ? 3.676 -6.434 0.868 1 97.06 30 CYS B N 1
ATOM 1502 C CA . CYS B 1 30 ? 3.84 -7.066 -0.436 1 97.06 30 CYS B CA 1
ATOM 1503 C C . CYS B 1 30 ? 2.504 -7.172 -1.164 1 97.06 30 CYS B C 1
ATOM 1505 O O . CYS B 1 30 ? 2.373 -6.707 -2.299 1 97.06 30 CYS B O 1
ATOM 1507 N N . GLU B 1 31 ? 1.49 -7.699 -0.51 1 94.31 31 GLU B N 1
ATOM 1508 C CA . GLU B 1 31 ? 0.173 -7.902 -1.105 1 94.31 31 GLU B CA 1
ATOM 1509 C C . GLU B 1 31 ? -0.471 -6.57 -1.484 1 94.31 31 GLU B C 1
ATOM 1511 O O . GLU B 1 31 ? -0.988 -6.418 -2.594 1 94.31 31 GLU B O 1
ATOM 1516 N N . SER B 1 32 ? -0.395 -5.688 -0.55 1 92.44 32 SER B N 1
ATOM 1517 C CA . SER B 1 32 ? -1.015 -4.391 -0.788 1 92.44 32 SER B CA 1
ATOM 1518 C C . SER B 1 32 ? -0.356 -3.668 -1.959 1 92.44 32 SER B C 1
ATOM 1520 O O . SER B 1 32 ? -1.038 -3.041 -2.771 1 92.44 32 SER B O 1
ATOM 1522 N N . THR B 1 33 ? 0.931 -3.688 -2.035 1 94.88 33 THR B N 1
ATOM 1523 C CA . THR B 1 33 ? 1.662 -3.016 -3.104 1 94.88 33 THR B CA 1
ATOM 1524 C C . THR B 1 33 ? 1.32 -3.625 -4.461 1 94.88 33 THR B C 1
ATOM 1526 O O . THR B 1 33 ? 1.006 -2.904 -5.41 1 94.88 33 THR B O 1
ATOM 1529 N N . LEU B 1 34 ? 1.297 -4.934 -4.551 1 95.81 34 LEU B N 1
ATOM 1530 C CA . LEU B 1 34 ? 1.071 -5.609 -5.828 1 95.81 34 LEU B CA 1
ATOM 1531 C C . LEU B 1 34 ? -0.386 -5.484 -6.258 1 95.81 34 LEU B C 1
ATOM 1533 O O . LEU B 1 34 ? -0.672 -5.16 -7.41 1 95.81 34 LEU B O 1
ATOM 1537 N N . ARG B 1 35 ? -1.276 -5.664 -5.375 1 91.25 35 ARG B N 1
ATOM 1538 C CA . ARG B 1 35 ? -2.691 -5.68 -5.734 1 91.25 35 ARG B CA 1
ATOM 1539 C C . ARG B 1 35 ? -3.197 -4.273 -6.027 1 91.25 35 ARG B C 1
ATOM 1541 O O . ARG B 1 35 ? -4.258 -4.102 -6.633 1 91.25 35 ARG B O 1
ATOM 1548 N N . ASN B 1 36 ? -2.365 -3.314 -5.578 1 90.62 36 ASN B N 1
ATOM 1549 C CA . ASN B 1 36 ? -2.73 -1.934 -5.879 1 90.62 36 ASN B CA 1
ATOM 1550 C C . ASN B 1 36 ? -2.369 -1.559 -7.312 1 90.62 36 ASN B C 1
ATOM 1552 O O . ASN B 1 36 ? -2.764 -0.497 -7.801 1 90.62 36 ASN B O 1
ATOM 1556 N N . ASP B 1 37 ? -1.673 -2.346 -7.992 1 93.31 37 ASP B N 1
ATOM 1557 C CA . ASP B 1 37 ? -1.305 -2.098 -9.383 1 93.31 37 ASP B CA 1
ATOM 1558 C C . ASP B 1 37 ? -2.152 -2.939 -10.336 1 93.31 37 ASP B C 1
ATOM 1560 O O . ASP B 1 37 ? -2.113 -4.172 -10.289 1 93.31 37 ASP B O 1
ATOM 1564 N N . PRO B 1 38 ? -2.889 -2.332 -11.273 1 92.19 38 PRO B N 1
ATOM 1565 C CA . PRO B 1 38 ? -3.77 -3.096 -12.164 1 92.19 38 PRO B CA 1
ATOM 1566 C C . PRO B 1 38 ? -3.008 -4.09 -13.039 1 92.19 38 PRO B C 1
ATOM 1568 O O . PRO B 1 38 ? -3.562 -5.117 -13.438 1 92.19 38 PRO B O 1
ATOM 1571 N N . LYS B 1 39 ? -1.762 -3.93 -13.289 1 95.62 39 LYS B N 1
ATOM 1572 C CA . LYS B 1 39 ? -0.968 -4.82 -14.133 1 95.62 39 LYS B CA 1
ATOM 1573 C C . LYS B 1 39 ? -0.737 -6.164 -13.453 1 95.62 39 LYS B C 1
ATOM 1575 O O . LYS B 1 39 ? -0.33 -7.133 -14.094 1 95.62 39 LYS B O 1
ATOM 1580 N N . SER B 1 40 ? -1.054 -6.117 -12.156 1 95.44 40 SER B N 1
ATOM 1581 C CA . SER B 1 40 ? -0.771 -7.336 -11.406 1 95.44 40 SER B CA 1
ATOM 1582 C C . SER B 1 40 ? -1.792 -8.422 -11.719 1 95.44 40 SER B C 1
ATOM 1584 O O . SER B 1 40 ? -1.556 -9.602 -11.438 1 95.44 40 SER B O 1
ATOM 1586 N N . TRP B 1 41 ? -2.955 -8.117 -12.289 1 91.12 41 TRP B N 1
ATOM 1587 C CA . TRP B 1 41 ? -4.062 -9.047 -12.484 1 91.12 41 TRP B CA 1
ATOM 1588 C C . TRP B 1 41 ? -3.635 -10.242 -13.328 1 91.12 41 TRP B C 1
ATOM 1590 O O . TRP B 1 41 ? -4.059 -11.367 -13.078 1 91.12 41 TRP B O 1
ATOM 1600 N N . ASP B 1 42 ? -2.756 -10.047 -14.289 1 90.69 42 ASP B N 1
ATOM 1601 C CA . ASP B 1 42 ? -2.33 -11.141 -15.148 1 90.69 42 ASP B CA 1
ATOM 1602 C C . ASP B 1 42 ? -0.806 -11.234 -15.203 1 90.69 42 ASP B C 1
ATOM 1604 O O . ASP B 1 42 ? -0.247 -11.766 -16.172 1 90.69 42 ASP B O 1
ATOM 1608 N N . ALA B 1 43 ? -0.217 -10.766 -14.203 1 94.38 43 ALA B N 1
ATOM 1609 C CA . ALA B 1 43 ? 1.243 -10.75 -14.203 1 94.38 43 ALA B CA 1
ATOM 1610 C C . ALA B 1 43 ? 1.804 -12.109 -13.805 1 94.38 43 ALA B C 1
ATOM 1612 O O . ALA B 1 43 ? 1.243 -12.789 -12.938 1 94.38 43 ALA B O 1
ATOM 1613 N N . ASN B 1 44 ? 2.859 -12.539 -14.453 1 93.94 44 ASN B N 1
ATOM 1614 C CA . ASN B 1 44 ? 3.695 -13.625 -13.953 1 93.94 44 ASN B CA 1
ATOM 1615 C C . ASN B 1 44 ? 4.711 -13.133 -12.938 1 93.94 44 ASN B C 1
ATOM 1617 O O . ASN B 1 44 ? 4.668 -11.969 -12.523 1 93.94 44 ASN B O 1
ATOM 1621 N N . LEU B 1 45 ? 5.625 -13.93 -12.516 1 95.38 45 LEU B N 1
ATOM 1622 C CA . LEU B 1 45 ? 6.559 -13.586 -11.445 1 95.38 45 LEU B CA 1
ATOM 1623 C C . LEU B 1 45 ? 7.477 -12.445 -11.867 1 95.38 45 LEU B C 1
ATOM 1625 O O . LEU B 1 45 ? 7.801 -11.57 -11.062 1 95.38 45 LEU B O 1
ATOM 1629 N N . ASN B 1 46 ? 7.934 -12.453 -13.18 1 95.88 46 ASN B N 1
ATOM 1630 C CA . ASN B 1 46 ? 8.727 -11.336 -13.68 1 95.88 46 ASN B CA 1
ATOM 1631 C C . ASN B 1 46 ? 7.934 -10.031 -13.648 1 95.88 46 ASN B C 1
ATOM 1633 O O . ASN B 1 46 ? 8.461 -8.984 -13.25 1 95.88 46 ASN B O 1
ATOM 1637 N N . GLY B 1 47 ? 6.695 -10.148 -14.07 1 96.75 47 GLY B N 1
ATOM 1638 C CA . GLY B 1 47 ? 5.82 -8.984 -14.039 1 96.75 47 GLY B CA 1
ATOM 1639 C C . GLY B 1 47 ? 5.59 -8.445 -12.641 1 96.75 47 GLY B C 1
ATOM 1640 O O . GLY B 1 47 ? 5.602 -7.234 -12.422 1 96.75 47 GLY B O 1
ATOM 1641 N N . LEU B 1 48 ? 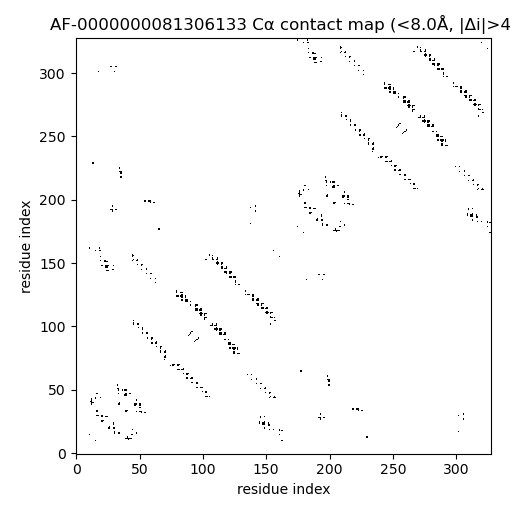5.383 -9.289 -11.656 1 97.75 48 LEU B N 1
ATOM 1642 C CA . LEU B 1 48 ? 5.195 -8.875 -10.273 1 97.75 48 LEU B CA 1
ATOM 1643 C C . LEU B 1 48 ? 6.449 -8.195 -9.727 1 97.75 48 LEU B C 1
ATOM 1645 O O . LEU B 1 48 ? 6.359 -7.223 -8.984 1 97.75 48 LEU B O 1
ATOM 1649 N N . THR B 1 49 ? 7.605 -8.758 -10.109 1 98.69 49 THR B N 1
ATOM 1650 C CA . THR B 1 49 ? 8.867 -8.148 -9.711 1 98.69 49 THR B CA 1
ATOM 1651 C C . THR B 1 49 ? 8.992 -6.738 -10.281 1 98.69 49 THR B C 1
ATOM 1653 O O . THR B 1 49 ? 9.391 -5.809 -9.578 1 98.69 49 THR B O 1
ATOM 1656 N N . LEU B 1 50 ? 8.586 -6.574 -11.562 1 98.81 50 LEU B N 1
ATOM 1657 C CA . LEU B 1 50 ? 8.633 -5.262 -12.203 1 98.81 50 LEU B CA 1
ATOM 1658 C C . LEU B 1 50 ? 7.676 -4.293 -11.516 1 98.81 50 LEU B C 1
ATOM 1660 O O . LEU B 1 50 ? 7.992 -3.111 -11.359 1 98.81 50 LEU B O 1
ATOM 1664 N N . ILE B 1 51 ? 6.531 -4.77 -11.086 1 98.12 51 ILE B N 1
ATOM 1665 C CA . ILE B 1 51 ? 5.574 -3.928 -10.383 1 98.12 51 ILE B CA 1
ATOM 1666 C C . ILE B 1 51 ? 6.184 -3.461 -9.055 1 98.12 51 ILE B C 1
ATOM 1668 O O . ILE B 1 51 ? 6.047 -2.293 -8.688 1 98.12 51 ILE B O 1
ATOM 1672 N N . MET B 1 52 ? 6.848 -4.332 -8.336 1 98.62 52 MET B N 1
ATOM 1673 C CA . MET B 1 52 ? 7.492 -3.977 -7.078 1 98.62 52 MET B CA 1
ATOM 1674 C C . MET B 1 52 ? 8.578 -2.93 -7.301 1 98.62 52 MET B C 1
ATOM 1676 O O . MET B 1 52 ? 8.688 -1.972 -6.535 1 98.62 52 MET B O 1
ATOM 1680 N N . LEU B 1 53 ? 9.359 -3.109 -8.391 1 98.94 53 LEU B N 1
ATOM 1681 C CA . LEU B 1 53 ? 10.414 -2.156 -8.711 1 98.94 53 LEU B CA 1
ATOM 1682 C C . LEU B 1 53 ? 9.828 -0.797 -9.078 1 98.94 53 LEU B C 1
ATOM 1684 O O . LEU B 1 53 ? 10.367 0.242 -8.695 1 98.94 53 LEU B O 1
ATOM 1688 N N . ASN B 1 54 ? 8.797 -0.816 -9.789 1 98.38 54 ASN B N 1
ATOM 1689 C CA . ASN B 1 54 ? 8.133 0.436 -10.148 1 98.38 54 ASN B CA 1
ATOM 1690 C C . ASN B 1 54 ? 7.547 1.131 -8.93 1 98.38 54 ASN B C 1
ATOM 1692 O O . ASN B 1 54 ? 7.535 2.361 -8.852 1 98.38 54 ASN B O 1
ATOM 1696 N N . SER B 1 55 ? 6.996 0.337 -8.031 1 97.75 55 SER B N 1
ATOM 1697 C CA . SER B 1 55 ? 6.52 0.909 -6.773 1 97.75 55 SER B CA 1
ATOM 1698 C C . SER B 1 55 ? 7.652 1.573 -6 1 97.75 55 SER B C 1
ATOM 1700 O O . SER B 1 55 ?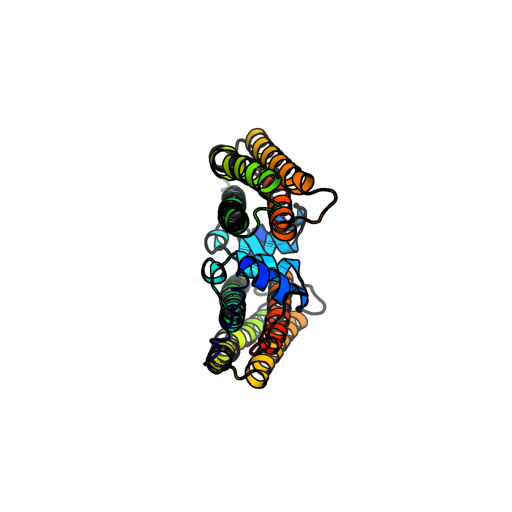 7.48 2.658 -5.441 1 97.75 55 SER B O 1
ATOM 1702 N N . LEU B 1 56 ? 8.82 0.934 -5.961 1 98.69 56 LEU B N 1
ATOM 1703 C CA . LEU B 1 56 ? 9.992 1.525 -5.32 1 98.69 56 LEU B CA 1
ATOM 1704 C C . LEU B 1 56 ? 10.383 2.834 -6 1 98.69 56 LEU B C 1
ATOM 1706 O O . LEU B 1 56 ? 10.75 3.801 -5.332 1 98.69 56 LEU B O 1
ATOM 1710 N N . SER B 1 57 ? 10.352 2.818 -7.324 1 98.75 57 SER B N 1
ATOM 1711 C CA . SER B 1 57 ? 10.68 4.02 -8.086 1 98.75 57 SER B CA 1
ATOM 1712 C C . SER B 1 57 ? 9.75 5.172 -7.723 1 98.75 57 SER B C 1
ATOM 1714 O O . SER B 1 57 ? 10.203 6.289 -7.469 1 98.75 57 SER B O 1
ATOM 1716 N N . PHE B 1 58 ? 8.508 4.871 -7.762 1 97.44 58 PHE B N 1
ATOM 1717 C CA . PHE B 1 58 ? 7.516 5.895 -7.441 1 97.44 58 PHE B CA 1
ATOM 1718 C C . PHE B 1 58 ? 7.742 6.445 -6.039 1 97.44 58 PHE B C 1
ATOM 1720 O O . PHE B 1 58 ? 7.812 7.66 -5.852 1 97.44 58 PHE B O 1
ATOM 1727 N N . ARG B 1 59 ? 7.848 5.629 -5.043 1 96.06 59 ARG B N 1
ATOM 1728 C CA . ARG B 1 59 ? 8.016 6.02 -3.646 1 96.06 59 ARG B CA 1
ATOM 1729 C C . ARG B 1 59 ? 9.336 6.758 -3.438 1 96.06 59 ARG B C 1
ATOM 1731 O O . ARG B 1 59 ? 9.398 7.707 -2.65 1 96.06 59 ARG B O 1
ATOM 1738 N N . SER B 1 60 ? 10.375 6.312 -4.09 1 98.56 60 SER B N 1
ATOM 1739 C CA . SER B 1 60 ? 11.672 6.977 -3.977 1 98.56 60 SER B CA 1
ATOM 1740 C C . SER B 1 60 ? 11.633 8.375 -4.582 1 98.56 60 SER B C 1
ATOM 1742 O O . SER B 1 60 ? 12.25 9.305 -4.059 1 98.56 60 SER B O 1
ATOM 1744 N N . ASN B 1 61 ? 10.922 8.539 -5.672 1 97.88 61 ASN B N 1
ATOM 1745 C CA . ASN B 1 61 ? 10.766 9.867 -6.246 1 97.88 61 ASN B CA 1
ATOM 1746 C C . ASN B 1 61 ? 9.977 10.789 -5.316 1 97.88 61 ASN B C 1
ATOM 1748 O O . ASN B 1 61 ? 10.297 11.977 -5.195 1 97.88 61 ASN B O 1
ATOM 1752 N N . ARG B 1 62 ? 9.023 10.219 -4.68 1 95.31 62 ARG B N 1
ATOM 1753 C CA . ARG B 1 62 ? 8.281 11.008 -3.699 1 95.31 62 ARG B CA 1
ATOM 1754 C C . ARG B 1 62 ? 9.172 11.422 -2.539 1 95.31 62 ARG B C 1
ATOM 1756 O O . ARG B 1 62 ? 9.047 12.531 -2.014 1 95.31 62 ARG B O 1
ATOM 1763 N N . THR B 1 63 ? 10.031 10.523 -2.088 1 97.25 63 THR B N 1
ATOM 1764 C CA . THR B 1 63 ? 10.984 10.844 -1.032 1 97.25 63 THR B CA 1
ATOM 1765 C C . THR B 1 63 ? 11.938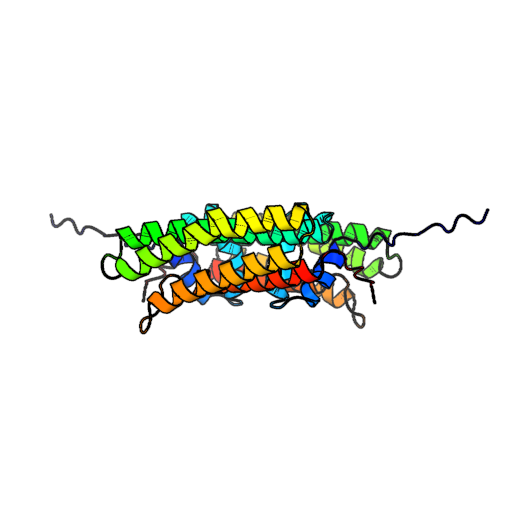 11.953 -1.478 1 97.25 63 THR B C 1
ATOM 1767 O O . THR B 1 63 ? 12.25 12.859 -0.701 1 97.25 63 THR B O 1
ATOM 1770 N N . LEU B 1 64 ? 12.359 11.914 -2.77 1 98.25 64 LEU B N 1
ATOM 1771 C CA . LEU B 1 64 ? 13.18 12.977 -3.322 1 98.25 64 LEU B CA 1
ATOM 1772 C C . LEU B 1 64 ? 12.445 14.312 -3.275 1 98.25 64 LEU B C 1
ATOM 1774 O O . LEU B 1 64 ? 13.039 15.336 -2.926 1 98.25 64 LEU B O 1
ATOM 1778 N N . ASP B 1 65 ? 11.211 14.32 -3.578 1 95.62 65 ASP B N 1
ATOM 1779 C CA . ASP B 1 65 ? 10.406 15.531 -3.502 1 95.62 65 ASP B CA 1
ATOM 1780 C C . ASP B 1 65 ? 10.352 16.062 -2.072 1 95.62 65 ASP B C 1
ATOM 1782 O O . ASP B 1 65 ? 10.461 17.266 -1.852 1 95.62 65 ASP B O 1
ATOM 1786 N N . ALA B 1 66 ? 10.133 15.164 -1.127 1 95.19 66 ALA B N 1
ATOM 1787 C CA . ALA B 1 66 ? 10.094 15.562 0.278 1 95.19 66 ALA B CA 1
ATOM 1788 C C . ALA B 1 66 ? 11.43 16.141 0.72 1 95.19 66 ALA B C 1
ATOM 1790 O O . ALA B 1 66 ? 11.469 17.141 1.442 1 95.19 66 ALA B O 1
ATOM 1791 N N . ILE B 1 67 ? 12.523 15.539 0.328 1 98.12 67 ILE B N 1
ATOM 1792 C CA . ILE B 1 67 ? 13.859 16.016 0.65 1 98.12 67 ILE B CA 1
ATOM 1793 C C . ILE B 1 67 ? 14.023 17.453 0.147 1 98.12 67 ILE B C 1
ATOM 1795 O O . ILE B 1 67 ? 14.477 18.328 0.887 1 98.12 67 ILE B O 1
ATOM 1799 N N . ASN B 1 68 ? 13.633 17.656 -1.082 1 97.56 68 ASN B N 1
ATOM 1800 C CA . ASN B 1 68 ? 13.75 18.984 -1.666 1 97.56 68 ASN B CA 1
ATOM 1801 C C . ASN B 1 68 ? 12.914 20.016 -0.901 1 97.56 68 ASN B C 1
ATOM 1803 O O . ASN B 1 68 ? 13.336 21.156 -0.716 1 97.56 68 ASN B O 1
ATOM 1807 N N . GLN B 1 69 ? 11.781 19.609 -0.468 1 94.62 69 GLN B N 1
ATOM 1808 C CA . GLN B 1 69 ? 10.945 20.5 0.328 1 94.62 69 GLN B CA 1
ATOM 1809 C C . GLN B 1 69 ? 11.594 20.812 1.675 1 94.62 69 GLN B C 1
ATOM 1811 O O . GLN B 1 69 ? 11.617 21.969 2.105 1 94.62 69 GLN B O 1
ATOM 1816 N N . PHE B 1 70 ? 12.109 19.75 2.314 1 96.31 70 PHE B N 1
ATOM 1817 C CA . PHE B 1 70 ? 12.719 19.922 3.629 1 96.31 70 PHE B CA 1
ATOM 1818 C C . PHE B 1 70 ? 13.977 20.766 3.537 1 96.31 70 PHE B C 1
ATOM 1820 O O . PHE B 1 70 ? 14.281 21.531 4.457 1 96.31 70 PHE B O 1
ATOM 1827 N N . LEU B 1 71 ? 14.695 20.703 2.463 1 97.88 71 LEU B N 1
ATOM 1828 C CA . LEU B 1 71 ? 15.898 21.5 2.264 1 97.88 71 LEU B CA 1
ATOM 1829 C C . LEU B 1 71 ? 15.562 22.984 2.258 1 97.88 71 LEU B C 1
ATOM 1831 O O . LEU B 1 71 ? 16.375 23.812 2.682 1 97.88 71 LEU B O 1
ATOM 1835 N N . LYS B 1 72 ? 14.367 23.344 1.823 1 96.25 72 LYS B N 1
ATOM 1836 C CA . LYS B 1 72 ? 13.922 24.719 1.812 1 96.25 72 LYS B CA 1
ATOM 1837 C C . LYS B 1 72 ? 13.422 25.156 3.189 1 96.25 72 LYS B C 1
ATOM 1839 O O . LYS B 1 72 ? 13.617 26.297 3.6 1 96.25 72 LYS B O 1
ATOM 1844 N N . GLU B 1 73 ? 12.945 24.266 4 1 94.38 73 GLU B N 1
ATOM 1845 C CA . GLU B 1 73 ? 12.18 24.609 5.195 1 94.38 73 GLU B CA 1
ATOM 1846 C C . GLU B 1 73 ? 13 24.375 6.461 1 94.38 73 GLU B C 1
ATOM 1848 O O . GLU B 1 73 ? 12.703 24.953 7.508 1 94.38 73 GLU B O 1
ATOM 1853 N N . LYS B 1 74 ? 13.93 23.469 6.254 1 94.75 74 LYS B N 1
ATOM 1854 C CA . LYS B 1 74 ? 14.664 23.047 7.445 1 94.75 74 LYS B CA 1
ATOM 1855 C C . LYS B 1 74 ? 16.172 23.219 7.25 1 94.75 74 LYS B C 1
ATOM 1857 O O . LYS B 1 74 ? 16.906 22.219 7.199 1 94.75 74 LYS B O 1
ATOM 1862 N N . PRO B 1 75 ? 16.562 24.453 7.289 1 96.38 75 PRO B N 1
ATOM 1863 C CA . PRO B 1 75 ? 17.984 24.703 7.039 1 96.38 75 PRO B CA 1
ATOM 1864 C C . PRO B 1 75 ? 18.906 23.984 8.023 1 96.38 75 PRO B C 1
ATOM 1866 O O . PRO B 1 75 ? 20.031 23.641 7.68 1 96.38 75 PRO B O 1
ATOM 1869 N N . GLU B 1 76 ? 18.422 23.641 9.242 1 96.75 76 GLU B N 1
ATOM 1870 C CA . GLU B 1 76 ? 19.234 22.953 10.266 1 96.75 76 GLU B CA 1
ATOM 1871 C C . GLU B 1 76 ? 19.516 21.516 9.867 1 96.75 76 GLU B C 1
ATOM 1873 O O . GLU B 1 76 ? 20.422 20.875 10.422 1 96.75 76 GLU B O 1
ATOM 1878 N N . LEU B 1 77 ? 18.844 21.047 8.812 1 97.88 77 LEU B N 1
ATOM 1879 C CA . LEU B 1 77 ? 19 19.656 8.391 1 97.88 77 LEU B CA 1
ATOM 1880 C C . LEU B 1 77 ? 19.641 19.578 7.004 1 97.88 77 LEU B C 1
ATOM 1882 O O . LEU B 1 77 ? 19.594 18.531 6.355 1 97.88 77 LEU B O 1
ATOM 1886 N N . LYS B 1 78 ? 20.234 20.609 6.547 1 98.44 78 LYS B N 1
ATOM 1887 C CA . LYS B 1 78 ? 20.734 20.703 5.18 1 98.44 78 LYS B CA 1
ATOM 1888 C C . LYS B 1 78 ? 21.734 19.594 4.879 1 98.44 78 LYS B C 1
ATOM 1890 O O . LYS B 1 78 ? 21.688 18.984 3.807 1 98.44 78 LYS B O 1
ATOM 1895 N N . VAL B 1 79 ? 22.641 19.312 5.75 1 98.56 79 VAL B N 1
ATOM 1896 C CA . VAL B 1 79 ? 23.734 18.359 5.496 1 98.56 79 VAL B CA 1
ATOM 1897 C C . VAL B 1 79 ? 23.156 16.953 5.324 1 98.56 79 VAL B C 1
ATOM 1899 O O . VAL B 1 79 ? 23.328 16.344 4.27 1 98.56 79 VAL B O 1
ATOM 1902 N N . PRO B 1 80 ? 22.422 16.438 6.363 1 98.75 80 PRO B N 1
ATOM 1903 C CA . PRO B 1 80 ? 21.906 15.078 6.164 1 98.75 80 PRO B CA 1
ATOM 1904 C C . PRO B 1 80 ? 20.891 14.992 5.031 1 98.75 80 PRO B C 1
ATOM 1906 O O . PRO B 1 80 ? 20.812 13.977 4.34 1 98.75 80 PRO B O 1
ATOM 1909 N N . LEU B 1 81 ? 20.172 16.016 4.738 1 98.81 81 LEU B N 1
ATOM 1910 C CA . LEU B 1 81 ? 19.203 16 3.645 1 98.81 81 LEU B CA 1
ATOM 1911 C C . LEU B 1 81 ? 19.906 16 2.293 1 98.81 81 LEU B C 1
ATOM 1913 O O . LEU B 1 81 ? 19.453 15.336 1.355 1 98.81 81 LEU B O 1
ATOM 1917 N N . THR B 1 82 ? 20.984 16.781 2.182 1 98.88 82 THR B N 1
ATOM 1918 C CA . THR B 1 82 ? 21.75 16.781 0.942 1 98.88 82 THR B CA 1
ATOM 1919 C C . THR B 1 82 ? 22.359 15.406 0.677 1 98.88 82 THR B C 1
ATOM 1921 O O . THR B 1 82 ? 22.391 14.945 -0.467 1 98.88 82 THR B O 1
ATOM 1924 N N . ASN B 1 83 ? 22.828 14.766 1.735 1 98.88 83 ASN B N 1
ATOM 1925 C CA . ASN B 1 83 ? 23.312 13.398 1.577 1 98.88 83 ASN B CA 1
ATOM 1926 C C . ASN B 1 83 ? 22.219 12.453 1.123 1 98.88 83 ASN B C 1
ATOM 1928 O O . ASN B 1 83 ? 22.422 11.625 0.236 1 98.88 83 ASN B O 1
ATOM 1932 N N . CYS B 1 84 ? 21.031 12.586 1.717 1 98.94 84 CYS B N 1
ATOM 1933 C CA . CYS B 1 84 ? 19.891 11.766 1.323 1 98.94 84 CYS B CA 1
ATOM 1934 C C . CYS B 1 84 ? 19.5 12.031 -0.125 1 98.94 84 CYS B C 1
ATOM 1936 O O . CYS B 1 84 ? 19.109 11.117 -0.848 1 98.94 84 CYS B O 1
ATOM 1938 N N . LEU B 1 85 ? 19.562 13.305 -0.531 1 98.94 85 LEU B N 1
ATOM 1939 C CA . LEU B 1 85 ? 19.281 13.664 -1.917 1 98.94 85 LEU B CA 1
ATOM 1940 C C . LEU B 1 85 ? 20.172 12.883 -2.875 1 98.94 85 LEU B C 1
ATOM 1942 O O . LEU B 1 85 ? 19.703 12.336 -3.869 1 98.94 85 LEU B O 1
ATOM 1946 N N . ASN B 1 86 ? 21.453 12.82 -2.555 1 98.94 86 ASN B N 1
ATOM 1947 C CA . ASN B 1 86 ? 22.406 12.117 -3.402 1 98.94 86 ASN B CA 1
ATOM 1948 C C . ASN B 1 86 ? 22.141 10.609 -3.41 1 98.94 86 ASN B C 1
ATOM 1950 O O . ASN B 1 86 ? 22.172 9.977 -4.465 1 98.94 86 ASN B O 1
ATOM 1954 N N . LEU B 1 87 ? 21.859 10.039 -2.273 1 98.94 87 LEU B N 1
ATOM 1955 C CA . LEU B 1 87 ? 21.641 8.609 -2.135 1 98.94 87 LEU B CA 1
ATOM 1956 C C . LEU B 1 87 ? 20.375 8.18 -2.854 1 98.94 87 LEU B C 1
ATOM 1958 O O . LEU B 1 87 ? 20.375 7.215 -3.623 1 98.94 87 LEU B O 1
ATOM 1962 N N . TYR B 1 88 ? 19.297 8.945 -2.682 1 98.94 88 TYR B N 1
ATOM 1963 C CA . TYR B 1 88 ? 18.047 8.609 -3.354 1 98.94 88 TYR B CA 1
ATOM 1964 C C . TYR B 1 88 ? 18.141 8.859 -4.855 1 98.94 88 TYR B C 1
ATOM 1966 O O . TYR B 1 88 ? 17.516 8.156 -5.648 1 98.94 88 TYR B O 1
ATOM 1974 N N . SER B 1 89 ? 18.969 9.867 -5.238 1 98.88 89 SER B N 1
ATOM 1975 C CA . SER B 1 89 ? 19.219 10.055 -6.664 1 98.88 89 SER B CA 1
ATOM 1976 C C . SER B 1 89 ? 19.859 8.82 -7.281 1 98.88 89 SER B C 1
ATOM 1978 O O . SER B 1 89 ? 19.516 8.422 -8.398 1 98.88 89 SER B O 1
ATOM 1980 N N . SER B 1 90 ? 20.797 8.219 -6.566 1 98.88 90 SER B N 1
ATOM 1981 C CA . SER B 1 90 ? 21.422 6.988 -7.047 1 98.88 90 SER B CA 1
ATOM 1982 C C . SER B 1 90 ? 20.422 5.844 -7.102 1 98.88 90 SER B C 1
ATOM 1984 O O . SER B 1 90 ? 20.422 5.051 -8.047 1 98.88 90 SER B O 1
ATOM 1986 N N . VAL B 1 91 ? 19.547 5.742 -6.094 1 98.94 91 VAL B N 1
ATOM 1987 C CA . VAL B 1 91 ? 18.531 4.699 -6.051 1 98.94 91 VAL B CA 1
ATOM 1988 C C . VAL B 1 91 ? 17.641 4.797 -7.285 1 98.94 91 VAL B C 1
ATOM 1990 O O . VAL B 1 91 ? 17.453 3.816 -8.008 1 98.94 91 VAL B O 1
ATOM 1993 N N . VAL B 1 92 ? 17.156 6.027 -7.598 1 98.94 92 VAL B N 1
ATOM 1994 C CA . VAL B 1 92 ? 16.125 6.234 -8.609 1 98.94 92 VAL B CA 1
ATOM 1995 C C . VAL B 1 92 ? 16.766 6.188 -10 1 98.94 92 VAL B C 1
ATOM 1997 O O . VAL B 1 92 ? 16.188 5.629 -10.938 1 98.94 92 VAL B O 1
ATOM 2000 N N . ASN B 1 93 ? 17.938 6.695 -10.141 1 98.56 93 ASN B N 1
ATOM 2001 C CA . ASN B 1 93 ? 18.469 6.922 -11.477 1 98.56 93 ASN B CA 1
ATOM 2002 C C . ASN B 1 93 ? 19.438 5.816 -11.898 1 98.56 93 ASN B C 1
ATOM 2004 O O . ASN B 1 93 ? 19.75 5.684 -13.078 1 98.56 93 ASN B O 1
ATOM 2008 N N . PHE B 1 94 ? 19.875 5.008 -10.898 1 98.69 94 PHE B N 1
ATOM 2009 C CA . PHE B 1 94 ? 20.844 3.977 -11.258 1 98.69 94 PHE B CA 1
ATOM 2010 C C . PHE B 1 94 ? 20.359 2.605 -10.789 1 98.69 94 PHE B C 1
ATOM 2012 O O . PHE B 1 94 ? 20.047 1.743 -11.609 1 98.69 94 PHE B O 1
ATOM 2019 N N . PHE B 1 95 ? 20.156 2.398 -9.453 1 98.94 95 PHE B N 1
ATOM 2020 C CA . PHE B 1 95 ? 19.906 1.065 -8.922 1 98.94 95 PHE B CA 1
ATOM 2021 C C . PHE B 1 95 ? 18.578 0.512 -9.438 1 98.94 95 PHE B C 1
ATOM 2023 O O . PHE B 1 95 ? 18.516 -0.617 -9.93 1 98.94 95 PHE B O 1
ATOM 2030 N N . ILE B 1 96 ? 17.484 1.304 -9.461 1 98.94 96 ILE B N 1
ATOM 2031 C CA . ILE B 1 96 ? 16.172 0.829 -9.891 1 98.94 96 ILE B CA 1
ATOM 2032 C C . ILE B 1 96 ? 16.172 0.621 -11.406 1 98.94 96 ILE B C 1
ATOM 2034 O O . ILE B 1 96 ? 15.648 -0.379 -11.898 1 98.94 96 ILE B O 1
ATOM 2038 N N . VAL B 1 97 ? 16.797 1.532 -12.164 1 98.94 97 VAL B N 1
ATOM 2039 C CA . VAL B 1 97 ? 16.875 1.438 -13.617 1 98.94 97 VAL B CA 1
ATOM 2040 C C . VAL B 1 97 ? 17.578 0.149 -14.016 1 98.94 97 VAL B C 1
ATOM 2042 O O . VAL B 1 97 ? 17.094 -0.602 -14.867 1 98.94 97 VAL B O 1
ATOM 2045 N N . ASP B 1 98 ? 18.656 -0.173 -13.336 1 98.88 98 ASP B N 1
ATOM 2046 C CA . ASP B 1 98 ? 19.438 -1.354 -13.688 1 98.88 98 ASP B CA 1
ATOM 2047 C C . ASP B 1 98 ? 18.766 -2.629 -13.18 1 98.88 98 ASP B C 1
ATOM 2049 O O . ASP B 1 98 ? 18.859 -3.68 -13.82 1 98.88 98 ASP B O 1
ATOM 2053 N N . ALA B 1 99 ? 18.062 -2.545 -12.039 1 98.94 99 ALA B N 1
ATOM 2054 C CA . ALA B 1 99 ? 17.297 -3.689 -11.562 1 98.94 99 ALA B CA 1
ATOM 2055 C C . ALA B 1 99 ? 16.188 -4.051 -12.555 1 98.94 99 ALA B C 1
ATOM 2057 O O . ALA B 1 99 ? 15.914 -5.23 -12.781 1 98.94 99 ALA B O 1
ATOM 2058 N N . ILE B 1 100 ? 15.539 -3.039 -13.156 1 98.94 100 ILE B N 1
ATOM 2059 C CA . ILE B 1 100 ? 14.5 -3.273 -14.156 1 98.94 100 ILE B CA 1
ATOM 2060 C C . ILE B 1 100 ? 15.094 -3.973 -15.375 1 98.94 100 ILE B C 1
ATOM 2062 O O . ILE B 1 100 ? 14.516 -4.93 -15.891 1 98.94 100 ILE B O 1
ATOM 2066 N N . LYS B 1 101 ? 16.297 -3.5 -15.805 1 98.81 101 LYS B N 1
ATOM 2067 C CA . LYS B 1 101 ? 16.984 -4.195 -16.891 1 98.81 101 LYS B CA 1
ATOM 2068 C C . LYS B 1 101 ? 17.266 -5.645 -16.516 1 98.81 101 LYS B C 1
ATOM 2070 O O . LYS B 1 101 ? 17.094 -6.547 -17.344 1 98.81 101 LYS B O 1
ATOM 2075 N N . ALA B 1 102 ? 17.781 -5.863 -15.289 1 98.75 102 ALA B N 1
ATOM 2076 C CA . ALA B 1 102 ? 18.078 -7.211 -14.812 1 98.75 102 ALA B CA 1
ATOM 2077 C C . ALA B 1 102 ? 16.828 -8.086 -14.812 1 98.75 102 ALA B C 1
ATOM 2079 O O . ALA B 1 102 ? 16.875 -9.258 -15.203 1 98.75 102 ALA B O 1
ATOM 2080 N N . ALA B 1 103 ? 15.688 -7.582 -14.398 1 98.5 103 ALA B N 1
ATOM 2081 C CA . ALA B 1 103 ? 14.43 -8.328 -14.383 1 98.5 103 ALA B CA 1
ATOM 2082 C C . ALA B 1 103 ? 14.016 -8.734 -15.797 1 98.5 103 ALA B C 1
ATOM 2084 O O . ALA B 1 103 ? 13.586 -9.867 -16.016 1 98.5 103 ALA B O 1
ATOM 2085 N N . ASN B 1 104 ? 14.195 -7.84 -16.734 1 97.62 104 ASN B N 1
ATOM 2086 C CA . ASN B 1 104 ? 13.82 -8.094 -18.125 1 97.62 104 ASN B CA 1
ATOM 2087 C C . ASN B 1 104 ? 14.664 -9.211 -18.734 1 97.62 104 ASN B C 1
ATOM 2089 O O . ASN B 1 104 ? 14.211 -9.922 -19.625 1 97.62 104 ASN B O 1
ATOM 2093 N N . ARG B 1 105 ? 15.805 -9.367 -18.156 1 96.94 105 ARG B N 1
ATOM 2094 C CA . ARG B 1 105 ? 16.703 -10.398 -18.672 1 96.94 105 ARG B CA 1
ATOM 2095 C C . ARG B 1 105 ? 16.719 -11.617 -17.75 1 96.94 105 ARG B C 1
ATOM 2097 O O . ARG B 1 105 ? 17.484 -12.555 -17.953 1 96.94 105 ARG B O 1
ATOM 2104 N N . SER B 1 106 ? 15.914 -11.547 -16.703 1 96.69 106 SER B N 1
ATOM 2105 C CA . SER B 1 106 ? 15.867 -12.578 -15.672 1 96.69 106 SER B CA 1
ATOM 2106 C C . SER B 1 106 ? 17.25 -12.805 -15.055 1 96.69 106 SER B C 1
ATOM 2108 O O . SER B 1 106 ? 17.625 -13.945 -14.773 1 96.69 106 SER B O 1
ATOM 2110 N N . ASP B 1 107 ? 18 -11.75 -15.047 1 98 107 ASP B N 1
ATOM 2111 C CA . ASP B 1 107 ? 19.281 -11.781 -14.352 1 98 107 ASP B CA 1
ATOM 2112 C C . ASP B 1 107 ? 19.078 -11.617 -12.844 1 98 107 ASP B C 1
ATOM 2114 O O . ASP B 1 107 ? 19.234 -10.523 -12.305 1 98 107 ASP B O 1
ATOM 2118 N N . ILE B 1 108 ? 18.922 -12.711 -12.125 1 98.5 108 ILE B N 1
ATOM 2119 C CA . ILE B 1 108 ? 18.469 -12.742 -10.734 1 98.5 108 ILE B CA 1
ATOM 2120 C C . ILE B 1 108 ? 19.547 -12.18 -9.82 1 98.5 108 ILE B C 1
ATOM 2122 O O . ILE B 1 108 ? 19.297 -11.234 -9.062 1 98.5 108 ILE B O 1
ATOM 2126 N N . PRO B 1 109 ? 20.781 -12.664 -9.875 1 98.62 109 PRO B N 1
ATOM 2127 C CA . PRO B 1 109 ? 21.781 -12.141 -8.938 1 98.62 109 PRO B CA 1
ATOM 2128 C C . PRO B 1 109 ? 22.016 -10.641 -9.102 1 98.62 109 PRO B C 1
ATOM 2130 O O . PRO B 1 109 ? 22.203 -9.922 -8.117 1 98.62 109 PRO B O 1
ATOM 2133 N N . LEU B 1 110 ? 22.016 -10.172 -10.367 1 98.81 110 LEU B N 1
ATOM 2134 C CA . LEU B 1 110 ? 22.25 -8.75 -10.609 1 98.81 110 LEU B CA 1
ATOM 2135 C C . LEU B 1 110 ? 21.109 -7.902 -10.07 1 98.81 110 LEU B C 1
ATOM 2137 O O . LEU B 1 110 ? 21.328 -6.84 -9.484 1 98.81 110 LEU B O 1
ATOM 2141 N N . GLY B 1 111 ? 19.891 -8.336 -10.312 1 98.94 111 GLY B N 1
ATOM 2142 C CA . GLY B 1 111 ? 18.75 -7.648 -9.742 1 98.94 111 GLY B CA 1
ATOM 2143 C C . GLY B 1 111 ? 18.781 -7.578 -8.227 1 98.94 111 GLY B C 1
ATOM 2144 O O . GLY B 1 111 ? 18.531 -6.523 -7.645 1 98.94 111 GLY B O 1
ATOM 2145 N N . GLN B 1 112 ? 19.141 -8.688 -7.605 1 98.88 112 GLN B N 1
ATOM 2146 C CA . GLN B 1 112 ? 19.25 -8.742 -6.152 1 98.88 112 GLN B CA 1
ATOM 2147 C C . GLN B 1 112 ? 20.344 -7.797 -5.648 1 98.88 112 GLN B C 1
ATOM 2149 O O . GLN B 1 112 ? 20.156 -7.137 -4.621 1 98.88 112 GLN B O 1
ATOM 2154 N N . GLU B 1 113 ? 21.406 -7.754 -6.363 1 98.94 113 GLU B N 1
ATOM 2155 C CA . GLU B 1 113 ? 22.5 -6.852 -5.996 1 98.94 113 GLU B CA 1
ATOM 2156 C C . GLU B 1 113 ? 22.016 -5.398 -5.969 1 98.94 113 GLU B C 1
ATOM 2158 O O . GLU B 1 113 ? 22.297 -4.664 -5.02 1 98.94 113 GLU B O 1
ATOM 2163 N N . TYR B 1 114 ? 21.234 -4.965 -6.961 1 98.94 114 TYR B N 1
ATOM 2164 C CA . TYR B 1 114 ? 20.781 -3.582 -7.031 1 98.94 114 TYR B CA 1
ATOM 2165 C C . TYR B 1 114 ? 19.766 -3.283 -5.934 1 98.94 114 TYR B C 1
ATOM 2167 O O . TYR B 1 114 ? 19.719 -2.168 -5.414 1 98.94 114 TYR B O 1
ATOM 2175 N N . MET B 1 115 ? 18.984 -4.281 -5.523 1 98.94 115 MET B N 1
ATOM 2176 C CA . MET B 1 115 ? 18.062 -4.062 -4.418 1 98.94 115 MET B CA 1
ATOM 2177 C C . MET B 1 115 ? 18.812 -3.959 -3.092 1 98.94 115 MET B C 1
ATOM 2179 O O . MET B 1 115 ? 18.453 -3.156 -2.23 1 98.94 115 MET B O 1
ATOM 2183 N N . TYR B 1 116 ? 19.844 -4.793 -2.951 1 98.94 116 TYR B N 1
ATOM 2184 C CA . TYR B 1 116 ? 20.703 -4.684 -1.779 1 98.94 116 TYR B CA 1
ATOM 2185 C C . TYR B 1 116 ? 21.344 -3.301 -1.697 1 98.94 116 TYR B C 1
ATOM 2187 O O . TYR B 1 116 ? 21.344 -2.676 -0.635 1 98.94 116 TYR B O 1
ATOM 2195 N N . ASP B 1 117 ? 21.844 -2.818 -2.85 1 98.94 117 ASP B N 1
ATOM 2196 C CA . ASP B 1 117 ? 22.484 -1.508 -2.9 1 98.94 117 ASP B CA 1
ATOM 2197 C C . ASP B 1 117 ? 21.484 -0.394 -2.609 1 98.94 117 ASP B C 1
ATOM 2199 O O . ASP B 1 117 ? 21.812 0.59 -1.944 1 98.94 117 ASP B O 1
ATOM 2203 N N . SER B 1 118 ? 20.281 -0.544 -3.139 1 98.94 118 SER B N 1
ATOM 2204 C CA . SER B 1 118 ? 19.234 0.422 -2.854 1 98.94 118 SER B CA 1
ATOM 2205 C C . SER B 1 118 ? 18.938 0.504 -1.358 1 98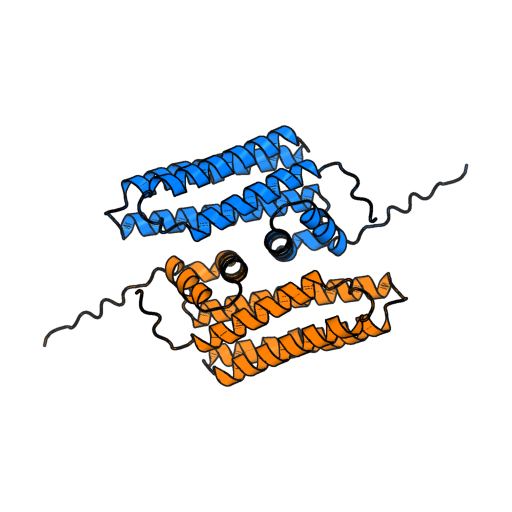.94 118 SER B C 1
ATOM 2207 O O . SER B 1 118 ? 18.906 1.596 -0.786 1 98.94 118 SER B O 1
ATOM 2209 N N . LYS B 1 119 ? 18.797 -0.646 -0.734 1 98.94 119 LYS B N 1
ATOM 2210 C CA . LYS B 1 119 ? 18.5 -0.687 0.695 1 98.94 119 LYS B CA 1
ATOM 2211 C C . LYS B 1 119 ? 19.641 -0.081 1.513 1 98.94 119 LYS B C 1
ATOM 2213 O O . LYS B 1 119 ? 19.406 0.633 2.488 1 98.94 119 LYS B O 1
ATOM 2218 N N . LYS B 1 120 ? 20.828 -0.411 1.155 1 98.94 120 LYS B N 1
ATOM 2219 C CA . LYS B 1 120 ? 21.984 0.16 1.841 1 98.94 120 LYS B CA 1
ATOM 2220 C C . LYS B 1 120 ? 22 1.683 1.741 1 98.94 120 LYS B C 1
ATOM 2222 O O . LYS B 1 120 ? 22.266 2.375 2.723 1 98.94 120 LYS B O 1
ATOM 2227 N N . SER B 1 121 ? 21.688 2.221 0.511 1 98.94 121 SER B N 1
ATOM 2228 C CA . SER B 1 121 ? 21.625 3.666 0.323 1 98.94 121 SER B CA 1
ATOM 2229 C C . SER B 1 121 ? 20.562 4.285 1.225 1 98.94 121 SER B C 1
ATOM 2231 O O . SER B 1 121 ? 20.797 5.32 1.852 1 98.94 121 SER B O 1
ATOM 2233 N N . ILE B 1 122 ? 19.453 3.68 1.351 1 98.94 122 ILE B N 1
ATOM 2234 C CA . ILE B 1 122 ? 18.344 4.172 2.154 1 98.94 122 ILE B CA 1
ATOM 2235 C C . ILE B 1 122 ? 18.719 4.121 3.635 1 98.94 122 ILE B C 1
ATOM 2237 O O . ILE B 1 122 ? 18.406 5.047 4.391 1 98.94 122 ILE B O 1
ATOM 2241 N N . HIS B 1 123 ? 19.375 3.045 4.031 1 98.81 123 HIS B N 1
ATOM 2242 C CA . HIS B 1 123 ? 19.844 2.932 5.402 1 98.81 123 HIS B CA 1
ATOM 2243 C C . HIS B 1 123 ? 20.859 4.02 5.727 1 98.81 123 HIS B C 1
ATOM 2245 O O . HIS B 1 123 ? 20.828 4.605 6.809 1 98.81 123 HIS B O 1
ATOM 2251 N N . ASP B 1 124 ? 21.781 4.273 4.781 1 98.94 124 ASP B N 1
ATOM 2252 C CA . ASP B 1 124 ? 22.766 5.332 4.965 1 98.94 124 ASP B CA 1
ATOM 2253 C C . ASP B 1 124 ? 22.094 6.695 5.094 1 98.94 124 ASP B C 1
ATOM 2255 O O . ASP B 1 124 ? 22.516 7.531 5.898 1 98.94 124 ASP B O 1
ATOM 2259 N N . CYS B 1 125 ? 21.078 6.918 4.332 1 98.94 125 CYS B N 1
ATOM 2260 C CA . CYS B 1 125 ? 20.281 8.141 4.461 1 98.94 125 CYS B CA 1
ATOM 2261 C C . CYS B 1 125 ? 19.719 8.281 5.871 1 98.94 125 CYS B C 1
ATOM 2263 O O . CYS B 1 125 ? 19.906 9.312 6.52 1 98.94 125 CYS B O 1
ATOM 2265 N N . GLU B 1 126 ? 19.109 7.262 6.359 1 98.81 126 GLU B N 1
ATOM 2266 C CA . GLU B 1 126 ? 18.5 7.277 7.688 1 98.81 126 GLU B CA 1
ATOM 2267 C C . GLU B 1 126 ? 19.547 7.531 8.766 1 98.81 126 GLU B C 1
ATOM 2269 O O . GLU B 1 126 ? 19.312 8.32 9.688 1 98.81 126 GLU B O 1
ATOM 2274 N N . ASN B 1 127 ? 20.672 6.926 8.617 1 98.56 127 ASN B N 1
ATOM 2275 C CA . ASN B 1 127 ? 21.719 7 9.625 1 98.56 127 ASN B CA 1
ATOM 2276 C C . ASN B 1 127 ? 22.344 8.391 9.672 1 98.56 127 ASN B C 1
ATOM 2278 O O . ASN B 1 127 ? 22.953 8.766 10.688 1 98.56 127 ASN B O 1
ATOM 2282 N N . GLY B 1 128 ? 22.172 9.156 8.594 1 98.56 128 GLY B N 1
ATOM 2283 C CA . GLY B 1 128 ? 22.719 10.5 8.539 1 98.56 128 GLY B CA 1
ATOM 2284 C C . GLY B 1 128 ? 22.047 11.453 9.508 1 98.56 128 GLY B C 1
ATOM 2285 O O . GLY B 1 128 ? 22.578 12.539 9.781 1 98.56 128 GLY B O 1
ATOM 2286 N N . PHE B 1 129 ? 20.969 11.047 10.102 1 98.5 129 PHE B N 1
ATOM 2287 C CA . PHE B 1 129 ? 20.203 11.922 10.992 1 98.5 129 PHE B CA 1
ATOM 2288 C C . PHE B 1 129 ? 20.5 11.594 12.453 1 98.5 129 PHE B C 1
ATOM 2290 O O . PHE B 1 129 ? 20.062 12.305 13.352 1 98.5 129 PHE B O 1
ATOM 2297 N N . LYS B 1 130 ? 21.25 10.492 12.68 1 97.31 130 LYS B N 1
ATOM 2298 C CA . LYS B 1 130 ? 21.516 10.117 14.062 1 97.31 130 LYS B CA 1
ATOM 2299 C C . LYS B 1 130 ? 22.391 11.156 14.758 1 97.31 130 LYS B C 1
ATOM 2301 O O . LYS B 1 130 ? 23.266 11.75 14.133 1 97.31 130 LYS B O 1
ATOM 2306 N N . PRO B 1 131 ? 22.078 11.359 16 1 97.12 131 PRO B N 1
ATOM 2307 C CA . PRO B 1 131 ? 21.203 10.594 16.891 1 97.12 131 PRO B CA 1
ATOM 2308 C C . PRO B 1 131 ? 19.766 11.102 16.875 1 97.12 131 PRO B C 1
ATOM 2310 O O . PRO B 1 131 ? 18.906 10.57 17.594 1 97.12 131 PRO B O 1
ATOM 2313 N N . ASN B 1 132 ? 19.484 12.188 16.094 1 95.75 132 ASN B N 1
ATOM 2314 C CA . ASN B 1 132 ? 18.141 12.727 16.031 1 95.75 132 ASN B CA 1
ATOM 2315 C C . ASN B 1 132 ? 17.25 11.922 15.086 1 95.75 132 ASN B C 1
ATOM 2317 O O . ASN B 1 132 ? 17.75 11.25 14.18 1 95.75 132 ASN B O 1
ATOM 2321 N N . PRO B 1 133 ? 15.969 11.977 15.273 1 94.12 133 PRO B N 1
ATOM 2322 C CA . PRO B 1 133 ? 15.078 11.312 14.32 1 94.12 133 PRO B CA 1
ATOM 2323 C C . PRO B 1 133 ? 15.094 11.961 12.938 1 94.12 133 PRO B C 1
ATOM 2325 O O . PRO B 1 133 ? 15.211 13.188 12.828 1 94.12 133 PRO B O 1
ATOM 2328 N N . SER B 1 134 ? 14.953 11.141 11.914 1 96.06 134 SER B N 1
ATOM 2329 C CA . SER B 1 134 ? 14.867 11.586 10.531 1 96.06 134 SER B CA 1
ATOM 2330 C C . SER B 1 134 ? 13.445 12.016 10.172 1 96.06 134 SER B C 1
ATOM 2332 O O . SER B 1 134 ? 12.484 11.328 10.516 1 96.06 134 SER B O 1
ATOM 2334 N N . PRO B 1 135 ? 13.328 13.164 9.555 1 95.19 135 PRO B N 1
ATOM 2335 C CA . PRO B 1 135 ? 11.992 13.492 9.047 1 95.19 135 PRO B CA 1
ATOM 2336 C C . PRO B 1 135 ? 11.539 12.555 7.922 1 95.19 135 PRO B C 1
ATOM 2338 O O . PRO B 1 135 ? 10.398 12.633 7.473 1 95.19 135 PRO B O 1
ATOM 2341 N N . LEU B 1 136 ? 12.477 11.609 7.465 1 96.69 136 LEU B N 1
ATOM 2342 C CA . LEU B 1 136 ? 12.188 10.68 6.375 1 96.69 136 LEU B CA 1
ATOM 2343 C C . LEU B 1 136 ? 12.016 9.266 6.902 1 96.69 136 LEU B C 1
ATOM 2345 O O . LEU B 1 136 ? 12 8.305 6.129 1 96.69 136 LEU B O 1
ATOM 2349 N N . GLY B 1 137 ? 11.914 9.094 8.18 1 95.44 137 GLY B N 1
ATOM 2350 C CA . GLY B 1 137 ? 11.977 7.789 8.812 1 95.44 137 GLY B CA 1
ATOM 2351 C C . GLY B 1 137 ? 10.93 6.82 8.289 1 95.44 137 GLY B C 1
ATOM 2352 O O . GLY B 1 137 ? 11.242 5.664 7.996 1 95.44 137 GLY B O 1
ATOM 2353 N N . VAL B 1 138 ? 9.727 7.223 8.141 1 92.44 138 VAL B N 1
ATOM 2354 C CA . VAL B 1 138 ? 8.648 6.34 7.688 1 92.44 138 VAL B CA 1
ATOM 2355 C C . VAL B 1 138 ? 8.875 5.961 6.223 1 92.44 138 VAL B C 1
ATOM 2357 O O . VAL B 1 138 ? 8.812 4.785 5.863 1 92.44 138 VAL B O 1
ATOM 2360 N N . ALA B 1 139 ? 9.188 7 5.387 1 95.19 139 ALA B N 1
ATOM 2361 C CA . ALA B 1 139 ? 9.438 6.734 3.971 1 95.19 139 ALA B CA 1
ATOM 2362 C C . ALA B 1 139 ? 10.641 5.809 3.789 1 95.19 139 ALA B C 1
ATOM 2364 O O . ALA B 1 139 ? 10.594 4.871 2.988 1 95.19 139 ALA B O 1
ATOM 2365 N N . ASN B 1 140 ? 11.727 6.09 4.559 1 97.62 140 ASN B N 1
ATOM 2366 C CA . ASN B 1 140 ? 12.898 5.234 4.492 1 97.62 140 ASN B CA 1
ATOM 2367 C C . ASN B 1 140 ? 12.57 3.795 4.879 1 97.62 140 ASN B C 1
ATOM 2369 O O . ASN B 1 140 ? 13.055 2.85 4.254 1 97.62 140 ASN B O 1
ATOM 2373 N N . GLY B 1 141 ? 11.75 3.639 5.883 1 96.69 141 GLY B N 1
ATOM 2374 C CA . GLY B 1 141 ? 11.367 2.309 6.328 1 96.69 141 GLY B CA 1
ATOM 2375 C C . GLY B 1 141 ? 10.594 1.528 5.277 1 96.69 141 GLY B C 1
ATOM 2376 O O . GLY B 1 141 ? 10.93 0.377 4.984 1 96.69 141 GLY B O 1
ATOM 2377 N N . ILE B 1 142 ? 9.609 2.182 4.691 1 96.12 142 ILE B N 1
ATOM 2378 C CA . ILE B 1 142 ? 8.773 1.519 3.693 1 96.12 142 ILE B CA 1
ATOM 2379 C C . ILE B 1 142 ? 9.609 1.189 2.461 1 96.12 142 ILE B C 1
ATOM 2381 O O . ILE B 1 142 ? 9.531 0.08 1.928 1 96.12 142 ILE B O 1
ATOM 2385 N N . ASN B 1 143 ? 10.391 2.174 1.99 1 98.38 143 ASN B N 1
ATOM 2386 C CA . ASN B 1 143 ? 11.227 1.938 0.82 1 98.38 143 ASN B CA 1
ATOM 2387 C C . ASN B 1 143 ? 12.227 0.808 1.063 1 98.38 143 ASN B C 1
ATOM 2389 O O . ASN B 1 143 ? 12.484 -0 0.17 1 98.38 143 ASN B O 1
ATOM 2393 N N . SER B 1 144 ? 12.797 0.752 2.271 1 98.75 144 SER B N 1
ATOM 2394 C CA . SER B 1 144 ? 13.695 -0.34 2.633 1 98.75 144 SER B CA 1
ATOM 2395 C C . SER B 1 144 ? 12.977 -1.685 2.58 1 98.75 144 SER B C 1
ATOM 2397 O O . SER B 1 144 ? 13.516 -2.66 2.057 1 98.75 144 SER B O 1
ATOM 2399 N N . ASP B 1 145 ? 11.789 -1.716 3.107 1 98.31 145 ASP B N 1
ATOM 2400 C CA . ASP B 1 145 ? 11.008 -2.949 3.102 1 98.31 145 ASP B CA 1
ATOM 2401 C C . ASP B 1 145 ? 10.703 -3.396 1.676 1 98.31 145 ASP B C 1
ATOM 2403 O O . ASP B 1 145 ? 10.75 -4.59 1.368 1 98.31 145 ASP B O 1
ATOM 2407 N N . ILE B 1 146 ? 10.406 -2.461 0.793 1 98.69 146 ILE B N 1
ATOM 2408 C CA . ILE B 1 146 ? 10.117 -2.785 -0.598 1 98.69 146 ILE B CA 1
ATOM 2409 C C . ILE B 1 146 ? 11.367 -3.332 -1.274 1 98.69 146 ILE B C 1
ATOM 2411 O O . ILE B 1 146 ? 11.289 -4.242 -2.104 1 98.69 146 ILE B O 1
ATOM 2415 N N . CYS B 1 147 ? 12.523 -2.818 -0.899 1 98.94 147 CYS B N 1
ATOM 2416 C CA . CYS B 1 147 ? 13.773 -3.379 -1.413 1 98.94 147 CYS B CA 1
ATOM 2417 C C . CYS B 1 147 ? 13.906 -4.848 -1.031 1 98.94 147 CYS B C 1
ATOM 2419 O O . CYS B 1 147 ? 14.297 -5.676 -1.857 1 98.94 147 CYS B O 1
ATOM 2421 N N . ASP B 1 148 ? 13.586 -5.148 0.219 1 98.94 148 ASP B N 1
ATOM 2422 C CA . ASP B 1 148 ? 13.664 -6.531 0.677 1 98.94 148 ASP B CA 1
ATOM 2423 C C . ASP B 1 148 ? 12.68 -7.418 -0.082 1 98.94 148 ASP B C 1
ATOM 2425 O O . ASP B 1 148 ? 13.016 -8.547 -0.453 1 98.94 148 ASP B O 1
ATOM 2429 N N . ILE B 1 149 ? 11.477 -6.918 -0.296 1 98.81 149 ILE B N 1
ATOM 2430 C CA . ILE B 1 149 ? 10.484 -7.684 -1.043 1 98.81 149 ILE B CA 1
ATOM 2431 C C . ILE B 1 149 ? 10.984 -7.934 -2.463 1 98.81 149 ILE B C 1
ATOM 2433 O O . ILE B 1 149 ? 10.977 -9.07 -2.939 1 98.81 149 ILE B O 1
ATOM 2437 N N . ALA B 1 150 ? 11.492 -6.875 -3.115 1 98.88 150 ALA B N 1
ATOM 2438 C CA . ALA B 1 150 ? 11.969 -6.992 -4.492 1 98.88 150 ALA B CA 1
ATOM 2439 C C . ALA B 1 150 ? 13.156 -7.941 -4.586 1 98.88 150 ALA B C 1
ATOM 2441 O O . ALA B 1 150 ? 13.25 -8.742 -5.52 1 98.88 150 ALA B O 1
ATOM 2442 N N . TYR B 1 151 ? 14.086 -7.832 -3.613 1 98.94 151 TYR B N 1
ATOM 2443 C CA . TYR B 1 151 ? 15.219 -8.742 -3.539 1 98.94 151 TYR B CA 1
ATOM 2444 C C . TYR B 1 151 ? 14.758 -10.195 -3.559 1 98.94 151 TYR B C 1
ATOM 2446 O O . TYR B 1 151 ? 15.273 -11 -4.332 1 98.94 151 TYR B O 1
ATOM 2454 N N . ASN B 1 152 ? 13.828 -10.508 -2.713 1 98.81 152 ASN B N 1
ATOM 2455 C CA . ASN B 1 152 ? 13.336 -11.875 -2.604 1 98.81 152 ASN B CA 1
ATOM 2456 C C . ASN B 1 152 ? 12.516 -12.273 -3.826 1 98.81 152 ASN B C 1
ATOM 2458 O O . ASN B 1 152 ? 12.555 -13.43 -4.254 1 98.81 152 ASN B O 1
ATOM 2462 N N . MET B 1 153 ? 11.789 -11.344 -4.453 1 98.69 153 MET B N 1
ATOM 2463 C CA . MET B 1 153 ? 11.008 -11.641 -5.656 1 98.69 153 MET B CA 1
ATOM 2464 C C . MET B 1 153 ? 11.922 -12.008 -6.82 1 98.69 153 MET B C 1
ATOM 2466 O O . MET B 1 153 ? 11.594 -12.891 -7.617 1 98.69 153 MET B O 1
ATOM 2470 N N . PHE B 1 154 ? 13.047 -11.32 -6.91 1 98.75 154 PHE B N 1
ATOM 2471 C CA . PHE B 1 154 ? 14.031 -11.758 -7.895 1 98.75 154 PHE B CA 1
ATOM 2472 C C . PHE B 1 154 ? 14.344 -13.242 -7.727 1 98.75 154 PHE B C 1
ATOM 2474 O O . PHE B 1 154 ? 14.422 -13.977 -8.711 1 98.75 154 PHE B O 1
ATOM 2481 N N . GLY B 1 155 ? 14.492 -13.672 -6.492 1 98.19 155 GLY B N 1
ATOM 2482 C CA . GLY B 1 155 ? 14.828 -15.055 -6.215 1 98.19 155 GLY B CA 1
ATOM 2483 C C . GLY B 1 155 ? 13.742 -16.031 -6.648 1 98.19 155 GLY B C 1
ATOM 2484 O O . GLY B 1 155 ? 14.008 -17.219 -6.832 1 98.19 155 GLY B O 1
ATOM 2485 N N . LEU B 1 156 ? 12.539 -15.531 -6.738 1 97.44 156 LEU B N 1
ATOM 2486 C CA . LEU B 1 156 ? 11.422 -16.391 -7.117 1 97.44 156 LEU B CA 1
ATOM 2487 C C . LEU B 1 156 ? 11.297 -16.469 -8.633 1 97.44 156 LEU B C 1
ATOM 2489 O O . LEU B 1 156 ? 10.594 -17.344 -9.156 1 97.44 156 LEU B O 1
ATOM 2493 N N . MET B 1 157 ? 12.102 -15.578 -9.242 1 94.62 157 MET B N 1
ATOM 2494 C CA . MET B 1 157 ? 11.977 -15.562 -10.695 1 94.62 157 MET B CA 1
ATOM 2495 C C . MET B 1 157 ? 12.461 -16.875 -11.297 1 94.62 157 MET B C 1
ATOM 2497 O O . MET B 1 157 ? 13.391 -17.5 -10.781 1 94.62 157 MET B O 1
ATOM 2501 N N . ASN B 1 158 ? 11.836 -17.391 -12.133 1 82.69 158 ASN B N 1
ATOM 2502 C CA . ASN B 1 158 ? 12.164 -18.594 -12.875 1 82.69 158 ASN B CA 1
ATOM 2503 C C . ASN B 1 158 ? 11.828 -19.859 -12.078 1 82.69 158 ASN B C 1
ATOM 2505 O O . ASN B 1 158 ? 12.25 -20.953 -12.438 1 82.69 158 ASN B O 1
ATOM 2509 N N . THR B 1 159 ? 11.297 -19.562 -10.789 1 84.56 159 THR B N 1
ATOM 2510 C CA . THR B 1 159 ? 10.828 -20.734 -10.062 1 84.56 159 THR B CA 1
ATOM 2511 C C . THR B 1 159 ? 9.414 -21.109 -10.492 1 84.56 159 THR B C 1
ATOM 2513 O O . THR B 1 159 ? 8.719 -20.312 -11.125 1 84.56 159 THR B O 1
ATOM 2516 N N . THR B 1 160 ? 9.164 -22.422 -10.422 1 74.5 160 THR B N 1
ATOM 2517 C CA . THR B 1 160 ? 7.789 -22.875 -10.586 1 74.5 160 THR B CA 1
ATOM 2518 C C . THR B 1 160 ? 7.059 -22.875 -9.242 1 74.5 160 THR B C 1
ATOM 2520 O O . THR B 1 160 ? 7.379 -23.672 -8.359 1 74.5 160 THR B O 1
ATOM 2523 N N . LEU B 1 161 ? 6.465 -21.797 -8.93 1 62.22 161 LEU B N 1
ATOM 2524 C CA . LEU B 1 161 ? 5.73 -21.719 -7.672 1 62.22 161 LEU B CA 1
ATOM 2525 C C . LEU B 1 161 ? 4.473 -22.578 -7.715 1 62.22 161 LEU B C 1
ATOM 2527 O O . LEU B 1 161 ? 3.648 -22.438 -8.617 1 62.22 161 LEU B O 1
ATOM 2531 N N . ILE B 1 162 ? 4.684 -23.984 -7.328 1 53.47 162 ILE B N 1
ATOM 2532 C CA . ILE B 1 162 ? 3.592 -24.953 -7.312 1 53.47 162 ILE B CA 1
ATOM 2533 C C . ILE B 1 162 ? 2.635 -24.625 -6.168 1 53.47 162 ILE B C 1
ATOM 2535 O O . ILE B 1 162 ? 3.059 -24.156 -5.113 1 53.47 162 ILE B O 1
ATOM 2539 N N . HIS B 1 163 ? 1.247 -24.578 -6.473 1 51.97 163 HIS B N 1
ATOM 2540 C CA . HIS B 1 163 ? 0.181 -24.516 -5.48 1 51.97 163 HIS B CA 1
ATOM 2541 C C . HIS B 1 163 ? 0.284 -25.672 -4.492 1 51.97 163 HIS B C 1
ATOM 2543 O O . HIS B 1 163 ? 0.299 -26.844 -4.895 1 51.97 163 HIS B O 1
ATOM 2549 N N . SER B 1 164 ? 1.059 -25.625 -3.453 1 39.34 164 SER B N 1
ATOM 2550 C CA . SER B 1 164 ? 0.842 -26.734 -2.543 1 39.34 164 SER B CA 1
ATOM 2551 C C . SER B 1 164 ? -0.542 -26.672 -1.907 1 39.34 164 SER B C 1
ATOM 2553 O O . SER B 1 164 ? -1.102 -25.594 -1.731 1 39.34 164 SER B O 1
#

pLDDT: mean 91.46, std 15.61, range [36.69, 98.94]

Secondary structure (DSSP, 8-state):
------------HHHHHHHHHHTSS-HHHHHHHHHTSGGGGG--HHHHHHHHHHHHHHHHHHHHHHHHHHHHH-GGGHHHHHHHHHHHHHIIIIIHHHHHHHHHTT-HHHHHHHHHHHHHHHHHHHHTTTTSPPTTHHHHHHHHHHHHHHHHHHHHTT------/------------HHHHHHHHHHTSS-HHHHHHHHHTSGGGGG--HHHHHHHHHHHHHHHHHHHHHHHHHHHHH-GGGHHHHHHHHHHHHHIIIIIHHHHHHHHHTT-HHHHHHHHHHHHHHHHHHHHTTTTSPPTTHHHHHHHHHHHHHHHHHHHHTT------

Solvent-accessible surface area (backbone atoms only — not comparable to full-atom values): 17488 Å² total; per-residue (Å²): 136,84,78,76,75,76,74,68,71,73,68,51,24,73,52,48,48,55,55,54,21,71,67,27,66,58,43,68,61,44,43,52,58,46,68,70,37,80,71,39,62,77,31,53,61,59,49,47,34,50,51,48,50,50,50,45,43,55,50,47,51,50,49,48,53,49,40,57,51,41,52,73,74,34,67,93,45,37,67,41,41,53,52,30,48,54,36,48,46,43,30,55,69,43,28,49,54,50,24,52,54,20,51,77,67,65,35,40,72,61,23,27,49,27,25,51,50,34,31,51,36,42,50,52,33,56,57,50,32,59,94,49,85,46,97,51,50,69,61,41,50,52,50,36,49,47,24,50,29,38,30,38,36,34,68,49,42,91,54,81,84,69,88,123,135,81,78,77,75,75,73,70,72,75,69,51,24,73,53,48,49,55,55,55,22,72,67,24,64,58,43,66,61,43,45,54,59,45,67,69,36,80,71,37,64,78,29,53,61,60,49,46,35,50,50,46,48,50,51,44,44,53,49,47,51,51,49,48,51,50,42,57,52,42,51,73,72,34,67,94,45,37,67,41,40,52,52,29,46,53,35,48,47,44,30,56,69,43,29,48,52,50,22,52,53,20,51,78,66,64,34,38,71,61,22,27,50,26,25,51,50,34,31,50,35,42,50,52,34,54,56,50,33,60,92,50,84,45,98,50,48,68,63,42,50,53,51,37,51,47,24,50,29,38,29,39,38,34,70,48,43,93,54,82,86,69,88,124